Protein AF-W9R3Z6-F1 (afdb_monomer_lite)

Structure (mmCIF, N/CA/C/O backbone):
data_AF-W9R3Z6-F1
#
_entry.id   AF-W9R3Z6-F1
#
loop_
_atom_site.group_PDB
_atom_site.id
_atom_site.type_symbol
_atom_site.label_atom_id
_atom_site.label_alt_id
_atom_site.label_comp_id
_atom_site.label_asym_id
_atom_site.label_entity_id
_atom_site.label_seq_id
_atom_site.pdbx_PDB_ins_code
_atom_site.Cartn_x
_atom_site.Cartn_y
_atom_site.Cartn_z
_atom_site.occupancy
_atom_site.B_iso_or_equiv
_atom_site.auth_seq_id
_atom_site.auth_comp_id
_atom_site.auth_asym_id
_atom_site.auth_atom_id
_atom_site.pdbx_PDB_model_num
ATOM 1 N N . MET A 1 1 ? -1.682 29.185 21.928 1.00 27.55 1 MET A N 1
ATOM 2 C CA . MET A 1 1 ? -0.321 29.245 21.350 1.00 27.55 1 MET A CA 1
ATOM 3 C C . MET A 1 1 ? -0.076 27.963 20.566 1.00 27.55 1 MET A C 1
ATOM 5 O O . MET A 1 1 ? -0.094 26.910 21.192 1.00 27.55 1 MET A O 1
ATOM 9 N N . PRO A 1 2 ? 0.067 27.995 19.232 1.00 28.89 2 PRO A N 1
ATOM 10 C CA . PRO A 1 2 ? 0.281 26.777 18.461 1.00 28.89 2 PRO A CA 1
ATOM 11 C C . PRO A 1 2 ? 1.769 26.405 18.481 1.00 28.89 2 PRO A C 1
ATOM 13 O O . PRO A 1 2 ? 2.624 27.197 18.081 1.00 28.89 2 PRO A O 1
ATOM 16 N N . GLN A 1 3 ? 2.084 25.208 18.976 1.00 27.23 3 GLN A N 1
ATOM 17 C CA . GLN A 1 3 ? 3.434 24.656 18.909 1.00 27.23 3 GLN A CA 1
ATOM 18 C C . GLN A 1 3 ? 3.723 24.199 17.474 1.00 27.23 3 GLN A C 1
ATOM 20 O O . GLN A 1 3 ? 2.975 23.421 16.884 1.00 27.23 3 GLN A O 1
ATOM 25 N N . LYS A 1 4 ? 4.805 24.737 16.904 1.00 23.72 4 LYS A N 1
ATOM 26 C CA . LYS A 1 4 ? 5.323 24.396 15.576 1.00 23.72 4 LYS A CA 1
ATOM 27 C C . LYS A 1 4 ? 5.713 22.915 15.539 1.00 23.72 4 LYS A C 1
ATOM 29 O O . LYS A 1 4 ? 6.578 22.488 16.296 1.00 23.72 4 LYS A O 1
ATOM 34 N N . ILE A 1 5 ? 5.112 22.158 14.625 1.00 26.72 5 ILE A N 1
ATOM 35 C CA . ILE A 1 5 ? 5.566 20.815 14.257 1.00 26.72 5 ILE A CA 1
ATOM 36 C C . ILE A 1 5 ? 6.719 20.984 13.263 1.00 26.72 5 ILE A C 1
ATOM 38 O O . ILE A 1 5 ? 6.523 21.435 12.134 1.00 26.72 5 ILE A O 1
ATOM 42 N N . SER A 1 6 ? 7.933 20.658 13.697 1.00 23.91 6 SER A N 1
ATOM 43 C CA . SER A 1 6 ? 9.129 20.654 12.854 1.00 23.91 6 SER A CA 1
ATOM 44 C C . SER A 1 6 ? 9.165 19.367 12.027 1.00 23.91 6 SER A C 1
ATOM 46 O O . SER A 1 6 ? 9.404 18.289 12.565 1.00 23.91 6 SER A O 1
ATOM 48 N N . TYR A 1 7 ? 8.941 19.463 10.717 1.00 27.05 7 TYR A N 1
ATOM 49 C CA . TYR A 1 7 ? 9.200 18.362 9.787 1.00 27.05 7 TYR A CA 1
ATOM 50 C C . TYR A 1 7 ? 10.709 18.246 9.543 1.00 27.05 7 TYR A C 1
ATOM 52 O O . TYR A 1 7 ? 11.331 19.176 9.028 1.00 27.05 7 TYR A O 1
ATOM 60 N N . LEU A 1 8 ? 11.306 17.101 9.882 1.00 24.66 8 LEU A N 1
ATOM 61 C CA . LEU A 1 8 ? 12.688 16.791 9.517 1.00 24.66 8 LEU A CA 1
ATOM 62 C C . LEU A 1 8 ? 12.704 16.198 8.099 1.00 24.66 8 LEU A C 1
ATOM 64 O O . LEU A 1 8 ? 12.568 14.992 7.907 1.00 24.66 8 LEU A O 1
ATOM 68 N N . GLY A 1 9 ? 12.814 17.067 7.094 1.00 23.20 9 GLY A N 1
ATOM 69 C CA . GLY A 1 9 ? 13.076 16.661 5.716 1.00 23.20 9 GLY A CA 1
ATOM 70 C C . GLY A 1 9 ? 14.545 16.276 5.546 1.00 23.20 9 GLY A C 1
ATOM 71 O O . GLY A 1 9 ? 15.430 17.095 5.786 1.00 23.20 9 GLY A O 1
ATOM 72 N N . PHE A 1 10 ? 14.824 15.045 5.118 1.00 24.56 10 PHE A N 1
ATOM 73 C CA . PHE A 1 10 ? 16.174 14.650 4.721 1.00 24.56 10 PHE A CA 1
ATOM 74 C C . PHE A 1 10 ? 16.481 15.215 3.328 1.00 24.56 10 PHE A C 1
ATOM 76 O O . PHE A 1 10 ? 15.904 14.786 2.330 1.00 24.56 10 PHE A O 1
ATOM 83 N N . ARG A 1 11 ? 17.394 16.194 3.262 1.00 24.41 11 ARG A N 1
ATOM 84 C CA . ARG A 1 11 ? 18.080 16.577 2.021 1.00 24.41 11 ARG A CA 1
ATOM 85 C C . ARG A 1 11 ? 19.212 15.592 1.752 1.00 24.41 11 ARG A C 1
ATOM 87 O O . ARG A 1 11 ? 19.982 15.263 2.650 1.00 24.41 11 ARG A O 1
ATOM 94 N N . HIS A 1 12 ? 19.329 15.176 0.496 1.00 24.11 12 HIS A N 1
ATOM 95 C CA . HIS A 1 12 ? 20.501 14.485 -0.024 1.00 24.11 12 HIS A CA 1
ATOM 96 C C . HIS A 1 12 ? 21.700 15.444 0.019 1.00 24.11 12 HIS A C 1
ATOM 98 O O . HIS A 1 12 ? 21.669 16.495 -0.620 1.00 24.11 12 HIS A O 1
ATOM 104 N N . THR A 1 13 ? 22.754 15.086 0.748 1.00 28.47 13 THR A N 1
ATOM 105 C CA . THR A 1 13 ? 24.079 15.696 0.591 1.00 28.47 13 THR A CA 1
ATOM 106 C C . THR A 1 13 ? 25.056 14.623 0.147 1.00 28.47 13 THR A C 1
ATOM 108 O O . THR A 1 13 ? 25.258 13.616 0.823 1.00 28.47 13 THR A O 1
ATOM 111 N N . SER A 1 14 ? 25.620 14.840 -1.033 1.00 33.66 14 SER A N 1
ATOM 112 C CA . SER A 1 14 ? 26.725 14.102 -1.622 1.00 33.66 14 SER A CA 1
ATOM 113 C C . SER A 1 14 ? 28.030 14.417 -0.888 1.00 33.66 14 SER A C 1
ATOM 115 O O . SER A 1 14 ? 28.561 15.513 -1.046 1.00 33.66 14 SER A O 1
ATOM 117 N N . SER A 1 15 ? 28.566 13.466 -0.127 1.00 30.52 15 SER A N 1
ATOM 118 C CA . SER A 1 15 ? 30.011 13.317 0.099 1.00 30.52 15 SER A CA 1
ATOM 119 C C . SER A 1 15 ? 30.290 12.029 0.877 1.00 30.52 15 SER A C 1
ATOM 121 O O . SER A 1 15 ? 29.529 11.627 1.755 1.00 30.52 15 SER A O 1
ATOM 123 N N . GLY A 1 16 ? 31.343 11.328 0.459 1.00 30.17 16 GLY A N 1
ATOM 124 C CA . GLY A 1 16 ? 31.664 9.964 0.866 1.00 30.17 16 GLY A CA 1
ATOM 125 C C . GLY A 1 16 ? 32.075 9.791 2.329 1.00 30.17 16 GLY A C 1
ATOM 126 O O . GLY A 1 16 ? 32.495 10.725 3.005 1.00 30.17 16 GLY A O 1
ATOM 127 N N . GLY A 1 17 ? 31.992 8.542 2.794 1.00 28.92 17 GLY A N 1
ATOM 128 C CA . GLY A 1 17 ? 32.501 8.150 4.106 1.00 28.92 17 GLY A CA 1
ATOM 129 C C . GLY A 1 17 ? 31.978 6.801 4.594 1.00 28.92 17 GLY A C 1
ATOM 130 O O . GLY A 1 17 ? 31.036 6.748 5.369 1.00 28.92 17 GLY A O 1
ATOM 131 N N . GLN A 1 18 ? 32.618 5.725 4.127 1.00 28.77 18 GLN A N 1
ATOM 132 C CA . GLN A 1 18 ? 32.684 4.375 4.712 1.00 28.77 18 GLN A CA 1
ATOM 133 C C . GLN A 1 18 ? 31.371 3.671 5.125 1.00 28.77 18 GLN A C 1
ATOM 135 O O . GLN A 1 18 ? 30.934 3.721 6.273 1.00 28.77 18 GLN A O 1
ATOM 140 N N . ARG A 1 19 ? 30.829 2.836 4.225 1.00 33.22 19 ARG A N 1
ATOM 141 C CA . ARG A 1 19 ? 30.000 1.686 4.627 1.00 33.22 19 ARG A CA 1
ATOM 142 C C . ARG A 1 19 ? 30.909 0.494 4.919 1.00 33.22 19 ARG A C 1
ATOM 144 O O . ARG A 1 19 ? 31.569 -0.018 4.020 1.00 33.22 19 ARG A O 1
ATOM 151 N N . LYS A 1 20 ? 30.918 0.036 6.174 1.00 30.00 20 LYS A N 1
ATOM 152 C CA . LYS A 1 20 ? 31.489 -1.265 6.547 1.00 30.00 20 LYS A CA 1
ATOM 153 C C . LYS A 1 20 ? 30.711 -2.370 5.826 1.00 30.00 20 LYS A C 1
ATOM 155 O O . LYS A 1 20 ? 29.506 -2.512 6.028 1.00 30.00 20 LYS A O 1
ATOM 160 N N . GLN A 1 21 ? 31.408 -3.127 4.983 1.00 30.20 21 GLN A N 1
ATOM 161 C CA . GLN A 1 21 ? 30.931 -4.386 4.419 1.00 30.20 21 GLN A CA 1
ATOM 162 C C . GLN A 1 21 ? 30.710 -5.409 5.538 1.00 30.20 21 GLN A C 1
ATOM 164 O O . GLN A 1 21 ? 31.563 -5.595 6.402 1.00 30.20 21 GLN A O 1
ATOM 169 N N . LEU A 1 22 ? 29.587 -6.118 5.467 1.00 24.84 22 LEU A N 1
ATOM 170 C CA . LEU A 1 22 ? 29.394 -7.411 6.113 1.00 24.84 22 LEU A CA 1
ATOM 171 C C . LEU A 1 22 ? 29.173 -8.424 4.990 1.00 24.84 22 LEU A C 1
ATOM 173 O O . LEU A 1 22 ? 28.056 -8.637 4.532 1.00 24.84 22 LEU A O 1
ATOM 177 N N . VAL A 1 23 ? 30.273 -9.002 4.509 1.00 30.25 23 VAL A N 1
ATOM 178 C CA . VAL A 1 23 ? 30.252 -10.263 3.764 1.00 30.25 23 VAL A CA 1
ATOM 179 C C . VAL A 1 23 ? 30.334 -11.358 4.817 1.00 30.25 23 VAL A C 1
ATOM 181 O O . VAL A 1 23 ? 31.351 -11.454 5.499 1.00 30.25 23 VAL A O 1
ATOM 184 N N . HIS A 1 24 ? 29.286 -12.161 4.986 1.00 28.84 24 HIS A N 1
ATOM 185 C CA . HIS A 1 24 ? 29.375 -13.417 5.732 1.00 28.84 24 HIS A CA 1
ATOM 186 C C . HIS A 1 24 ? 28.660 -14.519 4.958 1.00 28.84 24 HIS A C 1
ATOM 188 O O . HIS A 1 24 ? 27.465 -14.438 4.677 1.00 28.84 24 HIS A O 1
ATOM 194 N N . GLY A 1 25 ? 29.448 -15.528 4.584 1.00 25.16 25 GLY A N 1
ATOM 195 C CA . GLY A 1 25 ? 28.989 -16.752 3.954 1.00 25.16 25 GLY A CA 1
ATOM 196 C C . GLY A 1 25 ? 28.105 -17.575 4.886 1.00 25.16 25 GLY A C 1
ATOM 197 O O . GLY A 1 25 ? 28.244 -17.547 6.109 1.00 25.16 25 GLY A O 1
ATOM 198 N N . CYS A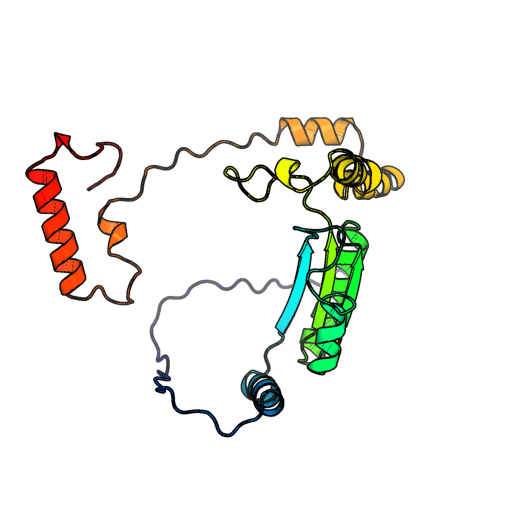 1 26 ? 27.195 -18.324 4.272 1.00 31.22 26 CYS A N 1
ATOM 199 C CA . CYS A 1 26 ? 26.319 -19.272 4.938 1.00 31.22 26 CYS A CA 1
ATOM 200 C C . CYS A 1 26 ? 27.126 -20.375 5.639 1.00 31.22 26 CYS A C 1
ATOM 202 O O . CYS A 1 26 ? 27.706 -21.240 4.985 1.00 31.22 26 CYS A O 1
ATOM 204 N N . ARG A 1 27 ? 27.087 -20.385 6.972 1.00 32.97 27 ARG A N 1
ATOM 205 C CA . ARG A 1 27 ? 27.075 -21.599 7.799 1.00 32.97 27 ARG A CA 1
ATOM 206 C C . ARG A 1 27 ? 26.059 -21.368 8.915 1.00 32.97 27 ARG A C 1
ATOM 208 O O . ARG A 1 27 ? 25.999 -20.264 9.449 1.00 32.97 27 ARG A O 1
ATOM 215 N N . ASN A 1 28 ? 25.234 -22.381 9.185 1.00 37.59 28 ASN A N 1
ATOM 216 C CA . ASN A 1 28 ? 24.128 -22.356 10.149 1.00 37.59 28 ASN A CA 1
ATOM 217 C C . ASN A 1 28 ? 24.479 -21.554 11.417 1.00 37.59 28 ASN A C 1
ATOM 219 O O . ASN A 1 28 ? 25.444 -21.920 12.094 1.00 37.59 28 ASN A O 1
ATOM 223 N N . PRO A 1 29 ? 23.734 -20.487 11.760 1.00 44.88 29 PRO A N 1
ATOM 224 C CA . PRO A 1 29 ? 23.967 -19.790 13.012 1.00 44.88 29 PRO A CA 1
ATOM 225 C C . PRO A 1 29 ? 23.531 -20.693 14.183 1.00 44.88 29 PRO A C 1
ATOM 227 O O . PRO A 1 29 ? 22.511 -21.374 14.072 1.00 44.88 29 PRO A O 1
ATOM 230 N N . PRO A 1 30 ? 24.258 -20.697 15.315 1.00 48.72 30 PRO A N 1
ATOM 231 C CA . PRO A 1 30 ? 23.965 -21.541 16.481 1.00 48.72 30 PRO A CA 1
ATOM 232 C C . PRO A 1 30 ? 22.770 -21.032 17.308 1.00 48.72 30 PRO A C 1
ATOM 234 O O . PRO A 1 30 ? 22.619 -21.386 18.469 1.00 48.72 30 PRO A O 1
ATOM 237 N N . MET A 1 31 ? 21.959 -20.149 16.733 1.00 48.16 31 MET A N 1
ATOM 238 C CA . MET A 1 31 ? 21.044 -19.275 17.447 1.00 48.16 31 MET A CA 1
ATOM 239 C C . MET A 1 31 ? 19.604 -19.677 17.135 1.00 48.16 31 MET A C 1
ATOM 241 O O . MET A 1 31 ? 19.245 -19.848 15.966 1.00 48.16 31 MET A O 1
ATOM 245 N N . SER A 1 32 ? 18.774 -19.832 18.163 1.00 61.75 32 SER A N 1
ATOM 246 C CA . SER A 1 32 ? 17.344 -20.084 17.986 1.00 61.75 32 SER A CA 1
ATOM 247 C C . SER A 1 32 ? 16.658 -18.888 17.309 1.00 61.75 32 SER A C 1
ATOM 249 O O . SER A 1 32 ? 17.131 -17.752 17.367 1.00 61.75 32 SER A O 1
ATOM 251 N N . GLN A 1 33 ? 15.512 -19.114 16.658 1.00 47.34 33 GLN A N 1
ATOM 252 C CA . GLN A 1 33 ? 14.770 -18.031 15.993 1.00 47.34 33 GLN A CA 1
ATOM 253 C C . GLN A 1 33 ? 14.387 -16.892 16.954 1.00 47.34 33 GLN A C 1
ATOM 255 O O . GLN A 1 33 ? 14.331 -15.740 16.533 1.00 47.34 33 GLN A O 1
ATOM 260 N N . LEU A 1 34 ? 14.149 -17.202 18.233 1.00 50.38 34 LEU A N 1
ATOM 261 C CA . LEU A 1 34 ? 13.828 -16.218 19.269 1.00 50.38 34 LEU A CA 1
ATOM 262 C C . LEU A 1 34 ? 15.044 -15.365 19.629 1.00 50.38 34 LEU A C 1
ATOM 264 O O . LEU A 1 34 ? 14.953 -14.144 19.594 1.00 50.38 34 LEU A O 1
ATOM 268 N N . GLU A 1 35 ? 16.197 -15.990 19.857 1.00 58.16 35 GLU A N 1
ATOM 269 C CA . GLU A 1 35 ? 17.456 -15.281 20.108 1.00 58.16 35 GLU A CA 1
ATOM 270 C C . GLU A 1 35 ? 17.868 -14.413 18.908 1.00 58.16 35 GLU A C 1
ATOM 272 O O . GLU A 1 35 ? 18.411 -13.326 19.088 1.00 58.16 35 GLU A O 1
ATOM 277 N N . TRP A 1 36 ? 17.551 -14.830 17.675 1.00 57.62 36 TRP A N 1
ATOM 278 C CA . TRP A 1 36 ? 17.797 -14.021 16.476 1.00 57.62 36 TRP A CA 1
ATOM 279 C C . TRP A 1 36 ? 16.890 -12.792 16.401 1.00 57.62 36 TRP A C 1
ATOM 281 O O . TRP A 1 36 ? 17.342 -11.708 16.027 1.00 57.62 36 TRP A O 1
ATOM 291 N N . VAL A 1 37 ? 15.622 -12.928 16.796 1.00 55.22 37 VAL A N 1
ATOM 292 C CA . VAL A 1 37 ? 14.685 -11.801 16.910 1.00 55.22 37 VAL A CA 1
ATOM 293 C C . VAL A 1 37 ? 15.117 -10.855 18.031 1.00 55.22 37 VAL A C 1
ATOM 295 O O . VAL A 1 37 ? 15.150 -9.643 17.816 1.00 55.22 37 VAL A O 1
ATOM 298 N N . GLU A 1 38 ? 15.515 -11.381 19.187 1.00 61.91 38 GLU A N 1
ATOM 299 C CA . GLU A 1 38 ? 16.029 -10.594 20.312 1.00 61.91 38 GLU A CA 1
ATOM 300 C C . GLU A 1 38 ? 17.342 -9.891 19.956 1.00 61.91 38 GLU A C 1
ATOM 302 O O . GLU A 1 38 ? 17.517 -8.712 20.258 1.00 61.91 38 GLU A O 1
ATOM 307 N N . GLU A 1 39 ? 18.253 -10.553 19.243 1.00 61.12 39 GLU A N 1
ATOM 308 C CA . GLU A 1 39 ? 19.503 -9.949 18.797 1.00 61.12 39 GLU A CA 1
ATOM 309 C C . GLU A 1 39 ? 19.280 -8.912 17.685 1.00 61.12 39 GLU A C 1
ATOM 311 O O . GLU A 1 39 ? 19.947 -7.874 17.681 1.00 61.12 39 GLU A O 1
ATOM 316 N N . LEU A 1 40 ? 18.303 -9.108 16.794 1.00 56.03 40 LEU A N 1
ATOM 317 C CA . LEU A 1 40 ? 17.861 -8.071 15.860 1.00 56.03 40 LEU A CA 1
ATOM 318 C C . LEU A 1 40 ? 17.260 -6.866 16.582 1.00 56.03 40 LEU A C 1
ATOM 320 O O . LEU A 1 40 ? 17.552 -5.737 16.186 1.00 56.03 40 LEU A O 1
ATOM 324 N N . GLN A 1 41 ? 16.451 -7.081 17.620 1.00 58.31 41 GLN A N 1
ATOM 325 C CA . GLN A 1 41 ? 15.873 -6.014 18.442 1.00 58.31 41 GLN A CA 1
ATOM 326 C C . GLN A 1 41 ? 16.970 -5.261 19.215 1.00 58.31 41 GLN A C 1
ATOM 328 O O . GLN A 1 41 ? 17.012 -4.028 19.188 1.00 58.31 41 GLN A O 1
ATOM 333 N N . ARG A 1 42 ? 17.921 -5.994 19.807 1.00 60.75 42 ARG A N 1
ATOM 334 C CA . ARG A 1 42 ? 19.053 -5.475 20.591 1.00 60.75 42 ARG A CA 1
ATOM 335 C C . ARG A 1 42 ? 20.078 -4.720 19.744 1.00 60.75 42 ARG A C 1
ATOM 337 O O . ARG A 1 42 ? 20.538 -3.660 20.156 1.00 60.75 42 ARG A O 1
ATOM 344 N N . LYS A 1 43 ? 20.455 -5.242 18.570 1.00 57.28 43 LYS A N 1
ATOM 345 C CA . LYS A 1 43 ? 21.467 -4.620 17.692 1.00 57.28 43 LYS A CA 1
ATOM 346 C C . LYS A 1 43 ? 20.931 -3.436 16.902 1.00 57.28 43 LYS A C 1
ATOM 348 O O . LYS A 1 43 ? 21.727 -2.605 16.474 1.00 57.28 43 LYS A O 1
ATOM 353 N N . ASN A 1 44 ? 19.619 -3.358 16.674 1.00 50.84 44 ASN A N 1
ATOM 354 C CA . ASN A 1 44 ? 19.075 -2.313 15.820 1.00 50.84 44 ASN A CA 1
ATOM 355 C C . ASN A 1 44 ? 18.483 -1.114 16.556 1.00 50.84 44 ASN A C 1
ATOM 357 O O . ASN A 1 44 ? 18.472 -0.060 15.934 1.00 50.84 44 ASN A O 1
ATOM 361 N N . GLY A 1 45 ? 17.964 -1.211 17.789 1.00 47.06 45 GLY A N 1
ATOM 362 C CA . GLY A 1 45 ? 17.261 -0.065 18.404 1.00 47.06 45 GLY A CA 1
ATOM 363 C C . GLY A 1 45 ? 16.251 0.588 17.439 1.00 47.06 45 GLY A C 1
ATOM 364 O O . GLY A 1 45 ? 16.129 1.810 17.360 1.00 47.06 45 GLY A O 1
ATOM 365 N N . LYS A 1 46 ? 15.638 -0.218 16.558 1.00 53.34 46 LYS A N 1
ATOM 366 C CA . LYS A 1 46 ? 14.869 0.288 15.420 1.00 53.34 46 LYS A CA 1
ATOM 367 C C . LYS A 1 46 ? 13.408 0.321 15.816 1.00 53.34 46 LYS A C 1
ATOM 369 O O . LYS A 1 46 ? 12.757 -0.719 15.881 1.00 53.34 46 LYS A O 1
ATOM 374 N N . ARG A 1 47 ? 12.929 1.551 16.001 1.00 58.16 47 ARG A N 1
ATOM 375 C CA . ARG A 1 47 ? 11.542 2.044 15.937 1.00 58.16 47 ARG A CA 1
ATOM 376 C C . ARG A 1 47 ? 10.800 1.473 14.718 1.00 58.16 47 ARG A C 1
ATOM 378 O O . ARG A 1 47 ? 10.605 2.165 13.724 1.00 58.16 47 ARG A O 1
ATOM 385 N N . THR A 1 48 ? 10.479 0.186 14.744 1.00 62.94 48 THR A N 1
ATOM 386 C CA . THR A 1 48 ? 9.954 -0.540 13.583 1.00 62.94 48 THR A CA 1
ATOM 387 C C . THR A 1 48 ? 8.478 -0.785 13.798 1.00 62.94 48 THR A C 1
ATOM 389 O O . THR A 1 48 ? 8.097 -1.519 14.702 1.00 62.94 48 THR A O 1
ATOM 392 N N . LEU A 1 49 ? 7.644 -0.178 12.965 1.00 57.75 49 LEU A N 1
ATOM 393 C CA . LEU A 1 49 ? 6.218 -0.462 12.931 1.00 57.75 49 LEU A CA 1
ATOM 394 C C . LEU A 1 49 ? 5.958 -1.500 11.835 1.00 57.75 49 LEU A C 1
ATOM 396 O O . LEU A 1 49 ? 6.295 -1.259 10.676 1.00 57.75 49 LEU A O 1
ATOM 400 N N . PHE A 1 50 ? 5.366 -2.640 12.192 1.00 63.75 50 PHE A N 1
ATOM 401 C CA . PHE A 1 50 ? 4.910 -3.634 11.225 1.00 63.75 50 PHE A CA 1
ATOM 402 C C . PHE A 1 50 ? 3.419 -3.420 10.974 1.00 63.75 50 PHE A C 1
ATOM 404 O O . PHE A 1 50 ? 2.580 -3.662 11.842 1.00 63.75 50 PHE A O 1
ATOM 411 N N . ILE A 1 51 ? 3.089 -2.946 9.776 1.00 62.00 51 ILE A N 1
ATOM 412 C CA . ILE A 1 51 ? 1.703 -2.786 9.341 1.00 62.00 51 ILE A CA 1
ATOM 413 C C . ILE A 1 51 ? 1.409 -3.906 8.354 1.00 62.00 51 ILE A C 1
ATOM 415 O O . ILE A 1 51 ? 1.999 -3.937 7.275 1.00 62.00 51 ILE A O 1
ATOM 419 N N . ASP A 1 52 ? 0.503 -4.808 8.723 1.00 63.78 52 ASP A N 1
ATOM 420 C CA . ASP A 1 52 ? -0.030 -5.810 7.811 1.00 63.78 52 ASP A CA 1
ATOM 421 C C . ASP A 1 52 ? -1.433 -5.385 7.377 1.00 63.78 52 ASP A C 1
ATOM 423 O O . ASP A 1 52 ? -2.408 -5.429 8.137 1.00 63.78 52 ASP A O 1
ATOM 427 N N . PHE A 1 53 ? -1.542 -4.951 6.125 1.00 56.72 53 PHE A N 1
ATOM 428 C CA . PHE A 1 53 ? -2.842 -4.845 5.483 1.00 56.72 53 PHE A CA 1
ATOM 429 C C . PHE A 1 53 ? -3.245 -6.244 5.060 1.00 56.72 53 PHE A C 1
ATOM 431 O O . PHE A 1 53 ? -2.893 -6.704 3.970 1.00 56.72 53 PHE A O 1
ATOM 438 N N . LYS A 1 54 ? -4.012 -6.914 5.921 1.00 60.50 54 LYS A N 1
ATOM 439 C CA . LYS A 1 54 ? -4.634 -8.171 5.548 1.00 60.50 54 LYS A CA 1
ATOM 440 C C . LYS A 1 54 ? -5.772 -7.879 4.586 1.00 60.50 54 LYS A C 1
ATOM 442 O O . LYS A 1 54 ? -6.942 -7.731 4.940 1.00 60.50 54 LYS A O 1
ATOM 447 N N . LEU A 1 55 ? -5.381 -7.819 3.327 1.00 56.03 55 LEU A N 1
ATOM 448 C CA . LEU A 1 55 ? -6.283 -7.899 2.210 1.00 56.03 55 LEU A CA 1
ATOM 449 C C . LEU A 1 55 ? -6.780 -9.350 2.177 1.00 56.03 55 LEU A C 1
ATOM 451 O O . LEU A 1 55 ? -6.000 -10.291 2.019 1.00 56.03 55 LEU A O 1
ATOM 455 N N . VAL A 1 56 ? -8.077 -9.555 2.388 1.00 54.50 56 VAL A N 1
ATOM 456 C CA . VAL A 1 56 ? -8.718 -10.849 2.144 1.00 54.50 56 VAL A CA 1
ATOM 457 C C . VAL A 1 56 ? -8.677 -11.057 0.629 1.00 54.50 56 VAL A C 1
ATOM 459 O O . VAL A 1 56 ? -9.528 -10.555 -0.101 1.00 54.50 56 VAL A O 1
ATOM 462 N N . ILE A 1 57 ? -7.590 -11.659 0.130 1.00 50.50 57 ILE A N 1
ATOM 463 C CA . ILE A 1 57 ? -7.333 -11.752 -1.314 1.00 50.50 57 ILE A CA 1
ATOM 464 C C . ILE A 1 57 ? -7.916 -13.025 -1.929 1.00 50.50 57 ILE A C 1
ATOM 466 O O . ILE A 1 57 ? -8.256 -12.988 -3.110 1.00 50.50 57 ILE A O 1
ATOM 470 N N . LEU A 1 58 ? -8.033 -14.141 -1.200 1.00 43.66 58 LEU A N 1
ATOM 471 C CA . LEU A 1 58 ? -8.177 -15.432 -1.893 1.00 43.66 58 LEU A CA 1
ATOM 472 C C . LEU A 1 58 ? -9.316 -16.339 -1.471 1.00 43.66 58 LEU A C 1
ATOM 474 O O . LEU A 1 58 ? -9.757 -17.107 -2.313 1.00 43.66 58 LEU A O 1
ATOM 478 N N . THR A 1 59 ? -9.836 -16.264 -0.258 1.00 46.62 59 THR A N 1
ATOM 479 C CA . THR A 1 59 ? -10.843 -17.232 0.177 1.00 46.62 59 THR A CA 1
ATOM 480 C C . THR A 1 59 ? -11.628 -16.653 1.341 1.00 46.62 59 THR A C 1
ATOM 482 O O . THR A 1 59 ? -11.075 -15.930 2.169 1.00 46.62 59 THR A O 1
ATOM 485 N N . SER A 1 60 ? -12.901 -17.025 1.446 1.00 51.81 60 SER A N 1
ATOM 486 C CA . SER A 1 60 ? -13.738 -16.823 2.635 1.00 51.81 60 SER A CA 1
ATOM 487 C C . SER A 1 60 ? -13.099 -17.370 3.929 1.00 51.81 60 SER A C 1
ATOM 489 O O . SER A 1 60 ? -13.493 -16.977 5.024 1.00 51.81 60 SER A O 1
ATOM 491 N N . ALA A 1 61 ? -12.071 -18.222 3.813 1.00 53.41 61 ALA A N 1
ATOM 492 C CA . ALA A 1 61 ? -11.202 -18.669 4.896 1.00 53.41 61 ALA A CA 1
ATOM 493 C C . ALA A 1 61 ? -9.827 -17.976 4.862 1.00 53.41 61 ALA A C 1
ATOM 495 O O . ALA A 1 61 ? -9.223 -17.787 3.809 1.00 53.41 61 ALA A O 1
ATOM 496 N N . SER A 1 62 ? -9.286 -17.636 6.032 1.00 57.09 62 SER A N 1
ATOM 497 C CA . SER A 1 62 ? -7.880 -17.242 6.177 1.00 57.09 62 SER A CA 1
ATOM 498 C C . SER A 1 62 ? -6.974 -18.374 5.650 1.00 57.09 62 SER A C 1
ATOM 500 O O . SER A 1 62 ? -7.195 -19.519 6.033 1.00 57.09 62 SER A O 1
ATOM 502 N N . PRO A 1 63 ? -5.918 -18.104 4.852 1.00 62.81 63 PRO A N 1
ATOM 503 C CA . PRO A 1 63 ? -4.957 -19.142 4.437 1.00 62.81 63 PRO A CA 1
ATOM 504 C C . PRO A 1 63 ? -4.138 -19.695 5.619 1.00 62.81 63 PRO A C 1
ATOM 506 O O . PRO A 1 63 ? -3.343 -20.617 5.471 1.00 62.81 63 PRO A O 1
ATOM 509 N N . LEU A 1 64 ? -4.305 -19.099 6.800 1.00 68.06 64 LEU A N 1
ATOM 510 C CA . LEU A 1 64 ? -3.726 -19.538 8.056 1.00 68.06 64 LEU A CA 1
ATOM 511 C C . LEU A 1 64 ? -4.786 -20.296 8.852 1.00 68.06 64 LEU A C 1
ATOM 513 O O . LEU A 1 64 ? -5.880 -19.774 9.048 1.00 68.06 64 LEU A O 1
ATOM 517 N N . ALA A 1 65 ? -4.409 -21.454 9.396 1.00 77.56 65 ALA A N 1
ATOM 518 C CA . ALA A 1 65 ? -5.239 -22.244 10.309 1.00 77.56 65 ALA A CA 1
ATOM 519 C C . ALA A 1 65 ? -5.502 -21.559 11.670 1.00 77.56 65 ALA A C 1
ATOM 521 O O . ALA A 1 65 ? -6.302 -22.045 12.461 1.00 77.56 65 ALA A O 1
ATOM 522 N N . GLY A 1 66 ? -4.815 -20.448 11.960 1.00 78.44 66 GLY A N 1
ATOM 523 C CA . GLY A 1 66 ? -5.012 -19.642 13.166 1.00 78.44 66 GLY A CA 1
ATOM 524 C C . GLY A 1 66 ? -5.882 -18.405 12.931 1.00 78.44 66 GLY A C 1
ATOM 525 O O . GLY A 1 66 ? -6.237 -18.075 11.797 1.00 78.44 66 GLY A O 1
ATOM 526 N N . ASP A 1 67 ? -6.165 -17.676 14.012 1.00 86.25 67 ASP A N 1
ATOM 527 C CA . ASP A 1 67 ? -6.936 -16.427 13.996 1.00 86.25 67 ASP A CA 1
ATOM 528 C C . ASP A 1 67 ? -6.135 -15.255 13.389 1.00 86.25 67 ASP A C 1
ATOM 530 O O . ASP A 1 67 ? -5.731 -14.304 14.055 1.00 86.25 67 ASP A O 1
ATOM 534 N N . GLY A 1 68 ? -5.880 -15.340 12.086 1.00 83.06 68 GLY A N 1
ATOM 535 C CA . GLY A 1 68 ? -5.225 -14.309 11.289 1.00 83.06 68 GLY A CA 1
ATOM 536 C C . GLY A 1 68 ? -3.754 -14.061 11.620 1.00 83.06 68 GLY A C 1
ATOM 537 O O . GLY A 1 68 ? -3.055 -14.942 12.119 1.00 83.06 68 GLY A O 1
ATOM 538 N N . ILE A 1 69 ? -3.250 -12.880 11.249 1.00 86.25 69 ILE A N 1
ATOM 539 C CA . ILE A 1 69 ? -1.846 -12.523 11.501 1.00 86.25 69 ILE A CA 1
ATOM 540 C C . ILE A 1 69 ? -1.646 -12.004 12.924 1.00 86.25 69 ILE A C 1
ATOM 542 O O . ILE A 1 69 ? -0.567 -12.186 13.481 1.00 86.25 69 ILE A O 1
ATOM 546 N N . VAL A 1 70 ? -2.675 -11.402 13.536 1.00 88.50 70 VAL A N 1
ATOM 547 C CA . VAL A 1 70 ? -2.571 -10.764 14.860 1.00 88.50 70 VAL A CA 1
ATOM 548 C C . VAL A 1 70 ? -2.044 -11.727 15.930 1.00 88.50 70 VAL A C 1
ATOM 550 O O . VAL A 1 70 ? -1.228 -11.338 16.763 1.00 88.50 70 VAL A O 1
ATOM 553 N N . VAL A 1 71 ? -2.417 -13.012 15.866 1.00 90.94 71 VAL A N 1
ATOM 554 C CA . VAL A 1 71 ? -1.928 -14.039 16.802 1.00 90.94 71 VAL A CA 1
ATOM 555 C C . VAL A 1 71 ? -0.438 -14.335 16.652 1.00 90.94 71 VAL A C 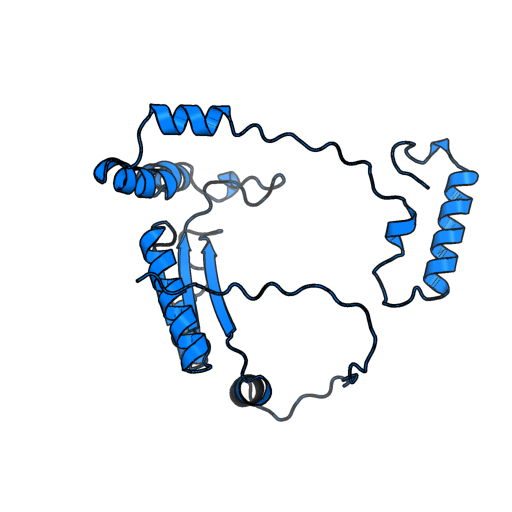1
ATOM 557 O O . VAL A 1 71 ? 0.201 -14.741 17.622 1.00 90.94 71 VAL A O 1
ATOM 560 N N . LYS A 1 72 ? 0.151 -14.099 15.472 1.00 88.06 72 LYS A N 1
ATOM 561 C CA . LYS A 1 72 ? 1.585 -14.324 15.258 1.00 88.06 72 LYS A CA 1
ATOM 562 C C . LYS A 1 72 ? 2.432 -13.348 16.052 1.00 88.06 72 LYS A C 1
ATOM 564 O O . LYS A 1 72 ? 3.498 -13.735 16.512 1.00 88.06 72 LYS A O 1
ATOM 569 N N . GLY A 1 73 ? 1.971 -12.118 16.272 1.00 87.75 73 GLY A N 1
ATOM 570 C CA . GLY A 1 73 ? 2.749 -11.186 17.078 1.00 87.75 73 GLY A CA 1
ATOM 571 C C . GLY A 1 73 ? 2.955 -11.696 18.504 1.00 87.75 73 GLY A C 1
ATOM 572 O O . GLY A 1 73 ? 4.070 -11.613 19.007 1.00 87.75 73 GLY A O 1
ATOM 573 N N . ARG A 1 74 ? 1.964 -12.379 19.102 1.0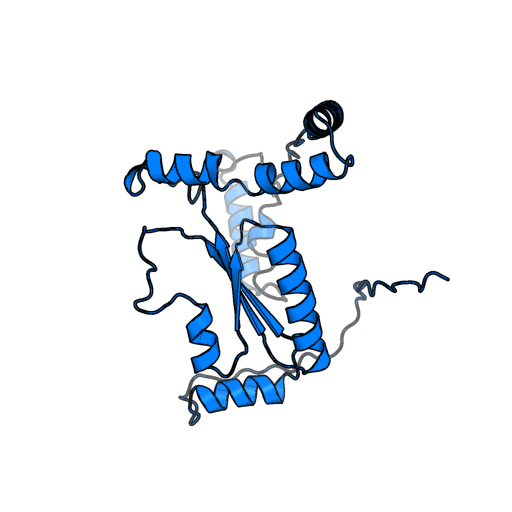0 87.25 74 ARG A N 1
ATOM 574 C CA . ARG A 1 74 ? 2.142 -13.053 20.402 1.00 87.25 74 ARG A CA 1
ATOM 575 C C . ARG A 1 74 ? 3.272 -14.086 20.374 1.00 87.25 74 ARG A C 1
ATOM 577 O O . ARG A 1 74 ? 4.051 -14.134 21.319 1.00 87.25 74 ARG A O 1
ATOM 584 N N . ALA A 1 75 ? 3.383 -14.871 19.301 1.00 88.88 75 ALA A N 1
ATOM 585 C CA . ALA A 1 75 ? 4.441 -15.873 19.147 1.00 88.88 75 ALA A CA 1
ATOM 586 C C . ALA A 1 75 ? 5.853 -15.257 19.082 1.00 88.88 75 ALA A C 1
ATOM 588 O O . ALA A 1 75 ? 6.819 -15.917 19.446 1.00 88.88 75 ALA A O 1
ATOM 589 N N . TYR A 1 76 ? 5.964 -13.991 18.670 1.00 85.88 76 TYR A N 1
ATOM 590 C CA . TYR A 1 76 ? 7.226 -13.247 18.596 1.00 85.88 76 TYR A CA 1
ATOM 591 C C . TYR A 1 76 ? 7.414 -12.228 19.736 1.00 85.88 76 TYR A C 1
ATOM 593 O O . TYR A 1 76 ? 8.326 -11.407 19.673 1.00 85.88 76 TYR A O 1
ATOM 601 N N . GLY A 1 77 ? 6.536 -12.207 20.747 1.00 88.06 77 GLY A N 1
ATOM 602 C CA . GLY A 1 77 ? 6.574 -11.190 21.810 1.00 88.06 77 GLY A CA 1
ATOM 603 C C . GLY A 1 77 ? 6.241 -9.762 21.338 1.00 88.06 77 GLY A C 1
ATOM 604 O O . GLY A 1 77 ? 6.560 -8.787 22.017 1.00 88.06 77 GLY A O 1
ATOM 605 N N . ILE A 1 78 ? 5.597 -9.622 20.178 1.00 90.31 78 ILE A N 1
ATOM 606 C CA . ILE A 1 78 ? 5.211 -8.357 19.545 1.00 90.31 78 ILE A CA 1
ATOM 607 C C . ILE A 1 78 ? 3.773 -8.007 19.942 1.00 90.31 78 ILE A C 1
ATOM 609 O O . ILE A 1 78 ? 2.834 -8.779 19.715 1.00 90.31 78 ILE A O 1
ATOM 613 N N . ARG A 1 79 ? 3.568 -6.807 20.501 1.00 90.75 79 ARG A N 1
ATOM 614 C CA . ARG A 1 79 ? 2.212 -6.317 20.792 1.00 90.75 79 ARG A CA 1
ATOM 615 C C . ARG A 1 79 ? 1.450 -6.143 19.484 1.00 90.75 79 ARG A C 1
ATOM 617 O O . ARG A 1 79 ? 1.986 -5.591 18.525 1.00 90.75 79 ARG A O 1
ATOM 624 N N . SER A 1 80 ? 0.210 -6.614 19.456 1.00 92.00 80 SER A N 1
ATOM 625 C CA . SER A 1 80 ? -0.566 -6.714 18.222 1.00 92.00 80 SER A CA 1
ATOM 626 C C . SER A 1 80 ? -1.981 -6.187 18.402 1.00 92.00 80 SER A C 1
ATOM 628 O O . SER A 1 80 ? -2.575 -6.381 19.461 1.00 92.00 80 SER A O 1
ATOM 630 N N . ILE A 1 81 ? -2.526 -5.551 17.369 1.00 92.88 81 ILE A N 1
ATOM 631 C CA . ILE A 1 81 ? -3.912 -5.075 17.327 1.00 92.88 81 ILE A CA 1
ATOM 632 C C . ILE A 1 81 ? -4.533 -5.397 15.968 1.00 92.88 81 ILE A C 1
ATOM 634 O O . ILE A 1 81 ? -3.873 -5.300 14.936 1.00 92.88 81 ILE A O 1
ATOM 638 N N . ARG A 1 82 ? -5.812 -5.776 15.971 1.00 93.50 82 ARG A N 1
ATOM 639 C CA . ARG A 1 82 ? -6.628 -5.945 14.766 1.00 93.50 82 ARG A CA 1
ATOM 640 C C . ARG A 1 82 ? -7.608 -4.784 14.650 1.00 93.50 82 ARG A C 1
ATOM 642 O O . ARG A 1 82 ? -8.242 -4.425 15.640 1.00 93.50 82 ARG A O 1
ATOM 649 N N . VAL A 1 83 ? -7.755 -4.234 13.450 1.00 93.75 83 VAL A N 1
ATOM 650 C CA . VAL A 1 83 ? -8.675 -3.130 13.147 1.00 93.75 83 VAL A CA 1
ATOM 651 C C . VAL A 1 83 ? -9.509 -3.415 11.902 1.00 93.75 83 VAL A C 1
ATOM 653 O O . VAL A 1 83 ? -9.108 -4.181 11.024 1.00 93.75 83 VAL A O 1
ATOM 656 N N . ASP A 1 84 ? -10.676 -2.776 11.819 1.00 93.50 84 ASP A N 1
ATOM 657 C CA . ASP A 1 84 ? -11.460 -2.717 10.585 1.00 93.50 84 ASP A CA 1
ATOM 658 C C . ASP A 1 84 ? -10.718 -1.833 9.574 1.00 93.50 84 ASP A C 1
ATOM 660 O O . ASP A 1 84 ? -10.663 -0.613 9.722 1.00 93.50 84 ASP A O 1
ATOM 664 N N . GLY A 1 85 ? -10.130 -2.450 8.550 1.00 92.31 85 GLY A N 1
ATOM 665 C CA . GLY A 1 85 ? -9.366 -1.760 7.514 1.00 92.31 85 GLY A CA 1
ATOM 666 C C . GLY A 1 85 ? -10.220 -0.882 6.599 1.00 92.31 85 GLY A C 1
ATOM 667 O O . GLY A 1 85 ? -9.669 -0.064 5.867 1.00 92.31 85 GLY A O 1
ATOM 668 N N . ASN A 1 86 ? -11.551 -1.013 6.651 1.00 94.19 86 ASN A N 1
ATOM 669 C CA . ASN A 1 86 ? -12.475 -0.156 5.910 1.00 94.19 86 ASN A CA 1
ATOM 670 C C . ASN A 1 86 ? -12.983 1.035 6.744 1.00 94.19 86 ASN A C 1
ATOM 672 O O . ASN A 1 86 ? -13.810 1.812 6.265 1.00 94.19 86 ASN A O 1
ATOM 676 N N . ASP A 1 87 ? -12.510 1.192 7.984 1.00 95.69 87 ASP A N 1
ATOM 677 C CA . ASP A 1 87 ? -12.727 2.376 8.812 1.00 95.69 87 ASP A CA 1
ATOM 678 C C . ASP A 1 87 ? -11.451 3.228 8.854 1.00 95.69 87 ASP A C 1
ATOM 680 O O . ASP A 1 87 ? -10.493 2.928 9.569 1.00 95.69 87 ASP A O 1
ATOM 684 N N . ALA A 1 88 ? -11.444 4.318 8.084 1.00 95.25 88 ALA A N 1
ATOM 685 C CA . ALA A 1 88 ? -10.288 5.205 7.979 1.00 95.25 88 ALA A CA 1
ATOM 686 C C . ALA A 1 88 ? -9.867 5.808 9.331 1.00 95.25 88 ALA A C 1
ATOM 688 O O . ALA A 1 88 ? -8.673 5.988 9.571 1.00 95.25 88 ALA A O 1
ATOM 689 N N . LEU A 1 89 ? -10.821 6.090 10.227 1.00 96.56 89 LEU A N 1
ATOM 690 C CA . LEU A 1 89 ? -10.529 6.663 11.541 1.00 96.56 89 LEU A CA 1
ATOM 691 C C . LEU A 1 89 ? -9.943 5.608 12.476 1.00 96.56 89 LEU A C 1
ATOM 693 O O . LEU A 1 89 ? -8.952 5.884 13.148 1.00 96.56 89 LEU A O 1
ATOM 697 N N . ALA A 1 90 ? -10.496 4.391 12.478 1.00 96.00 90 ALA A N 1
ATOM 698 C CA . ALA A 1 90 ? -9.958 3.295 13.283 1.00 96.00 90 ALA A CA 1
ATOM 699 C C . ALA A 1 90 ? -8.518 2.950 12.877 1.00 96.00 90 ALA A C 1
ATOM 701 O O . ALA A 1 90 ? -7.648 2.810 13.740 1.00 96.00 90 ALA A O 1
ATOM 702 N N . VAL A 1 91 ? -8.250 2.872 11.568 1.00 95.38 91 VAL A N 1
ATOM 703 C CA . VAL A 1 91 ? -6.895 2.655 11.041 1.00 95.38 91 VAL A CA 1
ATOM 704 C C . VAL A 1 91 ? -5.977 3.805 11.446 1.00 95.38 91 VAL A C 1
ATOM 706 O O . VAL A 1 91 ? -4.911 3.554 12.004 1.00 95.38 91 VAL A O 1
ATOM 709 N N . TYR A 1 92 ? -6.388 5.058 11.230 1.00 95.94 92 TYR A N 1
ATOM 710 C CA . TYR A 1 92 ? -5.582 6.226 11.589 1.00 95.94 92 TYR A CA 1
ATOM 711 C C . TYR A 1 92 ? -5.217 6.237 13.078 1.00 95.94 92 TYR A C 1
ATOM 713 O O . TYR A 1 92 ? -4.040 6.337 13.422 1.00 95.94 92 TYR A O 1
ATOM 721 N N . SER A 1 93 ? -6.198 6.073 13.968 1.00 97.12 93 SER A N 1
ATOM 722 C CA . SER A 1 93 ? -5.977 6.066 15.415 1.00 97.12 93 SER A CA 1
ATOM 723 C C . SER A 1 93 ? -5.078 4.913 15.863 1.00 97.12 93 SER A C 1
ATOM 725 O O . SER A 1 93 ? -4.185 5.120 16.687 1.00 97.12 93 SER A O 1
ATOM 727 N N . ALA A 1 94 ? -5.266 3.712 15.308 1.00 94.62 94 ALA A N 1
ATOM 728 C CA . ALA A 1 94 ? -4.433 2.562 15.642 1.00 94.62 94 ALA A CA 1
ATOM 729 C C . ALA A 1 94 ? -2.986 2.743 15.177 1.00 94.62 94 ALA A C 1
ATOM 731 O O . ALA A 1 94 ? -2.069 2.470 15.949 1.00 94.62 94 ALA A O 1
ATOM 732 N N . ILE A 1 95 ? -2.769 3.252 13.961 1.00 93.56 95 ILE A N 1
ATOM 733 C CA . ILE A 1 95 ? -1.427 3.543 13.446 1.00 93.56 95 ILE A CA 1
ATOM 734 C C . ILE A 1 95 ? -0.760 4.660 14.244 1.00 93.56 95 ILE A C 1
ATOM 736 O O . ILE A 1 95 ? 0.406 4.521 14.611 1.00 93.56 95 ILE A O 1
ATOM 740 N N . LEU A 1 96 ? -1.488 5.732 14.565 1.00 94.62 96 LEU A N 1
ATOM 741 C CA . LEU A 1 96 ? -0.970 6.838 15.367 1.00 94.62 96 LEU A CA 1
ATOM 742 C C . LEU A 1 96 ? -0.468 6.330 16.724 1.00 94.62 96 LEU A C 1
ATOM 744 O O . LEU A 1 96 ? 0.680 6.577 17.097 1.00 94.62 96 LEU A O 1
ATOM 748 N N . ARG A 1 97 ? -1.296 5.546 17.424 1.00 93.38 97 ARG A N 1
ATOM 749 C CA . ARG A 1 97 ? -0.934 4.987 18.728 1.00 93.38 97 ARG A CA 1
ATOM 750 C C . ARG A 1 97 ? 0.183 3.948 18.629 1.00 93.38 97 ARG A C 1
ATOM 752 O O . ARG A 1 97 ? 1.096 3.955 19.450 1.00 93.38 97 ARG A O 1
ATOM 759 N N . ALA A 1 98 ? 0.138 3.066 17.634 1.00 90.00 98 ALA A N 1
ATOM 760 C CA . ALA A 1 98 ? 1.173 2.060 17.417 1.00 90.00 98 ALA A CA 1
ATOM 761 C C . ALA A 1 98 ? 2.532 2.704 17.106 1.00 90.00 98 ALA A C 1
ATOM 763 O O . ALA A 1 98 ? 3.550 2.260 17.631 1.00 90.00 98 ALA A O 1
ATOM 764 N N . SER A 1 99 ? 2.547 3.777 16.310 1.00 88.06 99 SER A N 1
ATOM 765 C CA . SER A 1 99 ? 3.754 4.552 16.015 1.00 88.06 99 SER A CA 1
ATOM 766 C C . SER A 1 99 ? 4.309 5.224 17.268 1.00 88.06 99 SER A C 1
ATOM 768 O O . SER A 1 99 ? 5.513 5.173 17.504 1.00 88.06 99 SER A O 1
ATOM 770 N N . GLU A 1 100 ? 3.453 5.836 18.087 1.00 90.44 100 GLU A N 1
ATOM 771 C CA . GLU A 1 100 ? 3.864 6.447 19.352 1.00 90.44 100 GLU A CA 1
ATOM 772 C C . GLU A 1 100 ? 4.524 5.418 20.281 1.00 90.44 100 GLU A C 1
ATOM 774 O O . GLU A 1 100 ? 5.631 5.651 20.767 1.00 90.44 100 GLU A O 1
ATOM 779 N N . ILE A 1 101 ? 3.899 4.251 20.474 1.00 86.88 101 ILE A N 1
ATOM 780 C CA . ILE A 1 101 ? 4.453 3.156 21.286 1.00 86.88 101 ILE A CA 1
ATOM 781 C C . ILE A 1 101 ? 5.771 2.653 20.687 1.00 86.88 101 ILE A C 1
ATOM 783 O O . ILE A 1 101 ? 6.753 2.492 21.408 1.00 86.88 101 ILE A O 1
ATOM 787 N N . ALA A 1 102 ? 5.832 2.444 19.370 1.00 86.69 102 ALA A N 1
ATOM 788 C CA . ALA A 1 102 ? 7.039 1.947 18.719 1.00 86.69 102 ALA A CA 1
ATOM 789 C C . ALA A 1 102 ? 8.229 2.907 18.856 1.00 86.69 102 ALA A C 1
ATOM 791 O O . ALA A 1 102 ? 9.377 2.470 18.966 1.00 86.69 102 ALA A O 1
ATOM 792 N N . ILE A 1 103 ? 7.962 4.215 18.875 1.00 85.19 103 ILE A N 1
ATOM 793 C CA . ILE A 1 103 ? 8.974 5.252 19.077 1.00 85.19 103 ILE A CA 1
ATOM 794 C C . ILE A 1 103 ? 9.367 5.366 20.552 1.00 85.19 103 ILE A C 1
ATOM 796 O O . ILE A 1 103 ? 10.554 5.427 20.857 1.00 85.19 103 ILE A O 1
ATOM 800 N N . THR A 1 104 ? 8.399 5.416 21.464 1.00 88.81 104 THR A N 1
ATOM 801 C CA . THR A 1 104 ? 8.655 5.654 22.894 1.00 88.81 104 THR A CA 1
ATOM 802 C C . THR A 1 104 ? 9.255 4.437 23.583 1.00 88.81 104 THR A C 1
ATOM 804 O O . THR A 1 104 ? 10.222 4.564 24.326 1.00 88.81 104 THR A O 1
ATOM 807 N N . GLU A 1 105 ? 8.737 3.247 23.293 1.00 87.81 105 GLU A N 1
ATOM 808 C CA . GLU A 1 105 ? 9.182 2.003 23.919 1.00 87.81 105 GLU A CA 1
ATOM 809 C C . GLU A 1 105 ? 10.274 1.284 23.122 1.00 87.81 105 GLU A C 1
ATOM 811 O O . GLU A 1 105 ? 10.803 0.281 23.594 1.00 87.81 105 GLU A O 1
ATOM 816 N N . GLN A 1 106 ? 10.608 1.766 21.917 1.00 83.75 106 GLN A N 1
ATOM 817 C CA . GLN A 1 106 ? 11.579 1.128 21.015 1.00 83.75 106 GLN A CA 1
ATOM 818 C C . GLN A 1 106 ? 11.239 -0.346 20.731 1.00 83.75 106 GLN A C 1
ATOM 820 O O . GLN A 1 106 ? 12.122 -1.190 20.577 1.00 83.75 106 GLN A O 1
ATOM 825 N N . ARG A 1 107 ? 9.942 -0.668 20.674 1.00 82.19 107 ARG A N 1
ATOM 826 C CA . ARG A 1 107 ? 9.430 -2.028 20.473 1.00 82.19 107 ARG A CA 1
ATOM 827 C C . ARG A 1 107 ? 8.548 -2.108 19.236 1.00 82.19 107 ARG A C 1
ATOM 829 O O . ARG A 1 107 ? 7.791 -1.178 18.973 1.00 82.19 107 ARG A O 1
ATOM 836 N N . PRO A 1 108 ? 8.597 -3.214 18.484 1.00 86.31 108 PRO A N 1
ATOM 837 C CA . PRO A 1 108 ? 7.715 -3.377 17.347 1.00 86.31 108 PRO A CA 1
ATOM 838 C C . PRO A 1 108 ? 6.257 -3.531 17.774 1.00 86.31 108 PRO A C 1
ATOM 840 O O . PRO A 1 108 ? 5.958 -4.131 18.808 1.00 86.31 108 PRO A O 1
ATOM 843 N N . ILE A 1 109 ? 5.362 -3.030 16.925 1.00 89.06 109 ILE A N 1
ATOM 844 C CA . ILE A 1 109 ? 3.915 -3.234 17.018 1.00 89.06 109 ILE A CA 1
ATOM 845 C C . ILE A 1 109 ? 3.435 -3.833 15.699 1.00 89.06 109 ILE A C 1
ATOM 847 O O . ILE A 1 109 ? 3.870 -3.390 14.635 1.00 89.06 109 ILE A O 1
ATOM 851 N N . LEU A 1 110 ? 2.554 -4.828 15.782 1.00 90.88 110 LEU A N 1
ATOM 852 C CA . LEU A 1 110 ? 1.860 -5.426 14.645 1.00 90.88 110 LEU A CA 1
ATOM 853 C C . LEU A 1 110 ? 0.430 -4.879 14.569 1.00 90.88 110 LEU A C 1
ATOM 855 O O . LEU A 1 110 ? -0.336 -4.990 15.526 1.00 90.88 110 LEU A O 1
ATOM 859 N N . VAL A 1 111 ? 0.048 -4.327 13.423 1.00 92.25 111 VAL A N 1
ATOM 860 C CA . VAL A 1 111 ? -1.333 -3.898 13.160 1.00 92.25 111 VAL A CA 1
ATOM 861 C C . VAL A 1 111 ? -1.899 -4.731 12.012 1.00 92.25 111 VAL A C 1
ATOM 863 O O . VAL A 1 111 ? -1.369 -4.658 10.910 1.00 92.25 111 VAL A O 1
ATOM 866 N N . GLU A 1 112 ? -2.955 -5.513 12.264 1.00 92.19 112 GLU A N 1
ATOM 867 C CA . GLU A 1 112 ? -3.726 -6.244 11.244 1.00 92.19 112 GLU A CA 1
ATOM 868 C C . GLU A 1 112 ? -4.946 -5.411 10.836 1.00 92.19 112 GLU A C 1
ATOM 870 O O . GLU A 1 112 ? -5.915 -5.313 11.590 1.00 92.19 112 GLU A O 1
ATOM 875 N N . ALA A 1 113 ? -4.923 -4.822 9.641 1.00 91.88 113 ALA A N 1
ATOM 876 C CA . ALA A 1 113 ? -6.078 -4.122 9.080 1.00 91.88 113 ALA A CA 1
ATOM 877 C C . ALA A 1 113 ? -6.872 -5.058 8.158 1.00 91.88 113 ALA A C 1
ATOM 879 O O . ALA A 1 113 ? -6.404 -5.402 7.072 1.00 91.88 113 ALA A O 1
ATOM 880 N N . LEU A 1 114 ? -8.073 -5.471 8.581 1.00 90.81 114 LEU A N 1
ATOM 881 C CA . LEU A 1 114 ? -8.934 -6.365 7.801 1.00 90.81 114 LEU A CA 1
ATOM 882 C C . LEU A 1 114 ? -9.668 -5.596 6.701 1.00 90.81 114 LEU A C 1
ATOM 884 O O . LEU A 1 114 ? -10.510 -4.750 6.991 1.00 90.81 114 LEU A O 1
ATOM 888 N N . THR A 1 115 ? -9.383 -5.905 5.440 1.00 90.69 115 THR A N 1
ATOM 889 C CA . THR A 1 115 ? -10.023 -5.250 4.289 1.00 90.69 115 THR A CA 1
ATOM 890 C C . THR A 1 115 ? -10.236 -6.228 3.129 1.00 90.69 115 THR A C 1
ATOM 892 O O . THR A 1 115 ? -9.820 -7.386 3.185 1.00 90.69 115 THR A O 1
ATOM 895 N N . TYR A 1 116 ? -10.903 -5.776 2.067 1.00 89.25 116 TYR A N 1
ATOM 896 C CA . TYR A 1 116 ? -11.283 -6.592 0.919 1.00 89.25 116 TYR A CA 1
ATOM 897 C C . TYR A 1 116 ? -10.871 -5.950 -0.403 1.00 89.25 116 TYR A C 1
ATOM 899 O O . TYR A 1 116 ? -11.129 -4.770 -0.655 1.00 89.25 116 TYR A O 1
ATOM 907 N N . ARG A 1 117 ? -10.283 -6.748 -1.301 1.00 90.25 117 ARG A N 1
ATOM 908 C CA . ARG A 1 117 ? -9.936 -6.281 -2.645 1.00 90.25 117 ARG A CA 1
ATOM 909 C C . ARG A 1 117 ? -11.138 -6.389 -3.570 1.00 90.25 117 ARG A C 1
ATOM 911 O O . ARG A 1 117 ? -11.338 -7.423 -4.196 1.00 90.25 117 ARG A O 1
ATOM 918 N N . VAL A 1 118 ? -11.899 -5.313 -3.729 1.00 89.81 118 VAL A N 1
ATOM 919 C CA . VAL A 1 118 ? -13.054 -5.311 -4.647 1.00 89.81 118 VAL A CA 1
ATOM 920 C C . VAL A 1 118 ? -12.637 -5.612 -6.097 1.00 89.81 118 VAL A C 1
ATOM 922 O O . VAL A 1 118 ? -13.307 -6.374 -6.785 1.00 89.81 118 VAL A O 1
ATOM 925 N N . GLY A 1 119 ? -11.512 -5.054 -6.555 1.00 88.88 119 GLY A N 1
ATOM 926 C CA . GLY A 1 119 ? -10.996 -5.264 -7.911 1.00 88.88 119 GLY A CA 1
ATOM 927 C C . GLY A 1 119 ? -10.252 -6.587 -8.120 1.00 88.88 119 GLY A C 1
ATOM 928 O O . GLY A 1 119 ? -10.098 -7.411 -7.208 1.00 88.88 119 GLY A O 1
ATOM 929 N N . HIS A 1 120 ? -9.752 -6.771 -9.342 1.00 89.25 120 HIS A N 1
ATOM 930 C CA . HIS A 1 120 ? -8.878 -7.890 -9.689 1.00 89.25 120 HIS A CA 1
ATOM 931 C C . HIS A 1 120 ? -7.494 -7.789 -9.041 1.00 89.25 120 HIS A C 1
ATOM 933 O O . HIS A 1 120 ? -7.105 -6.720 -8.571 1.00 89.25 120 HIS A O 1
ATOM 939 N N . ASN A 1 121 ? -6.757 -8.904 -8.973 1.00 87.31 121 ASN A N 1
ATOM 940 C CA . ASN A 1 121 ? -5.390 -8.910 -8.434 1.00 87.31 121 ASN A CA 1
ATOM 941 C C . ASN A 1 121 ? -4.438 -8.046 -9.249 1.00 87.31 121 ASN A C 1
ATOM 943 O O . ASN A 1 121 ? -3.599 -7.340 -8.700 1.00 87.31 121 ASN A O 1
ATOM 947 N N . SER A 1 122 ? -4.588 -8.128 -10.561 1.00 89.19 122 SER A N 1
ATOM 948 C CA . SER A 1 122 ? -3.797 -7.443 -11.568 1.00 89.19 122 SER A CA 1
ATOM 949 C C . SER A 1 122 ? -4.651 -7.290 -12.825 1.00 89.19 122 SER A C 1
ATOM 951 O O . SER A 1 122 ? -5.741 -7.852 -12.923 1.00 89.19 122 SER A O 1
ATOM 953 N N . THR A 1 123 ? -4.145 -6.561 -13.817 1.00 89.88 123 THR A N 1
ATOM 954 C CA . THR A 1 123 ? -4.777 -6.452 -15.144 1.00 89.88 123 THR A CA 1
ATOM 955 C C . THR A 1 123 ? -4.817 -7.779 -15.907 1.00 89.88 123 THR A C 1
ATOM 957 O O . THR A 1 123 ? -5.605 -7.922 -16.833 1.00 89.88 123 THR A O 1
ATOM 960 N N . SER A 1 124 ? -3.976 -8.743 -15.523 1.00 89.56 124 SER A N 1
ATOM 961 C CA . SER A 1 124 ? -3.928 -10.100 -16.075 1.00 89.56 124 SER A CA 1
ATOM 962 C C . SER A 1 124 ? -4.787 -11.116 -15.310 1.00 89.56 124 SER A C 1
ATOM 964 O O . SER A 1 124 ? -4.913 -12.256 -15.757 1.00 89.56 124 SER A O 1
ATOM 966 N N . ASP A 1 125 ? -5.353 -10.734 -14.162 1.00 88.56 125 ASP A N 1
ATOM 967 C CA . ASP A 1 125 ? -6.151 -11.615 -13.307 1.00 88.56 125 ASP A CA 1
ATOM 968 C C . ASP A 1 125 ? -7.658 -11.454 -13.553 1.00 88.56 125 ASP A C 1
ATOM 970 O O . ASP A 1 125 ? -8.167 -10.347 -13.715 1.00 88.56 125 ASP A O 1
ATOM 974 N N . TYR A 1 126 ? -8.380 -12.574 -13.484 1.00 88.88 126 TYR A N 1
ATOM 975 C CA . TYR A 1 126 ? -9.835 -12.643 -13.612 1.00 88.88 126 TYR A CA 1
ATOM 976 C C . TYR A 1 126 ? -10.436 -13.269 -12.364 1.00 88.88 126 TYR A C 1
ATOM 978 O O . TYR A 1 126 ? -10.727 -14.464 -12.303 1.00 88.88 126 TYR A O 1
ATOM 986 N N . SER A 1 127 ? -10.642 -12.446 -11.347 1.00 86.50 127 SER A N 1
ATOM 987 C CA . SER A 1 127 ? -11.006 -12.965 -10.029 1.00 86.50 127 SER A CA 1
ATOM 988 C C . SER A 1 127 ? -12.418 -13.524 -9.903 1.00 86.50 127 SER A C 1
ATOM 990 O O . SER A 1 127 ? -12.712 -14.180 -8.910 1.00 86.50 127 SER A O 1
ATOM 992 N N . THR A 1 128 ? -13.288 -13.278 -10.882 1.00 87.31 128 THR A N 1
ATOM 993 C CA . THR A 1 128 ? -14.614 -13.911 -10.968 1.00 87.31 128 THR A CA 1
ATOM 994 C C . THR A 1 128 ? -14.519 -15.427 -11.148 1.00 87.31 128 THR A C 1
ATOM 996 O O . THR A 1 128 ? -15.494 -16.128 -10.917 1.00 87.31 128 THR A O 1
ATOM 999 N N . LYS A 1 129 ? -13.340 -15.957 -11.507 1.00 88.88 129 LYS A N 1
ATOM 1000 C CA . LYS A 1 129 ? -13.080 -17.401 -11.585 1.00 88.88 129 LYS A CA 1
ATOM 1001 C C . LYS A 1 129 ? -13.053 -18.100 -10.224 1.00 88.88 129 LYS A C 1
ATOM 1003 O O . LYS A 1 129 ? -13.214 -19.312 -10.179 1.00 88.88 129 LYS A O 1
ATOM 1008 N N . TYR A 1 130 ? -12.787 -17.372 -9.142 1.00 86.69 130 TYR A N 1
ATOM 1009 C CA . TYR A 1 130 ? -12.574 -17.963 -7.816 1.00 86.69 130 TYR A CA 1
ATOM 1010 C C . TYR A 1 130 ? -13.241 -17.174 -6.676 1.00 86.69 130 TYR A C 1
ATOM 1012 O O . TYR A 1 130 ? -13.035 -17.493 -5.509 1.00 86.69 130 TYR A O 1
ATOM 1020 N N . ARG A 1 131 ? -14.046 -16.152 -6.997 1.00 87.38 131 ARG A N 1
ATOM 1021 C CA . ARG A 1 131 ? -14.842 -15.366 -6.041 1.00 87.38 131 ARG A CA 1
ATOM 1022 C C . ARG A 1 131 ? -16.245 -15.158 -6.580 1.00 87.38 131 ARG A C 1
ATOM 1024 O O . ARG A 1 131 ? -16.421 -14.969 -7.783 1.00 87.38 131 ARG A O 1
ATOM 1031 N N . THR A 1 132 ? -17.226 -15.159 -5.687 1.00 90.62 132 THR A N 1
ATOM 1032 C CA . THR A 1 132 ? -18.628 -14.968 -6.072 1.00 90.62 132 THR A CA 1
ATOM 1033 C C . THR A 1 132 ? -18.928 -13.492 -6.342 1.00 90.62 132 THR A C 1
ATOM 1035 O O . THR A 1 132 ? -18.307 -12.599 -5.758 1.00 90.62 132 THR A O 1
ATOM 1038 N N . ALA A 1 133 ? -19.876 -13.226 -7.245 1.00 90.81 133 ALA A N 1
ATOM 1039 C CA . ALA A 1 133 ? -20.335 -11.864 -7.515 1.00 90.81 133 ALA A CA 1
ATOM 1040 C C . ALA A 1 133 ? -20.953 -11.231 -6.257 1.00 90.81 133 ALA A C 1
ATOM 1042 O O . ALA A 1 133 ? -20.610 -10.098 -5.928 1.00 90.81 133 ALA A O 1
ATOM 1043 N N . ASP A 1 134 ? -21.751 -12.001 -5.514 1.00 92.06 134 ASP A N 1
ATOM 1044 C CA . ASP A 1 134 ? -22.423 -11.568 -4.285 1.00 92.06 134 ASP A CA 1
ATOM 1045 C C . ASP A 1 134 ? -21.430 -11.129 -3.201 1.00 92.06 134 ASP A C 1
ATOM 1047 O O . ASP A 1 134 ? -21.607 -10.084 -2.576 1.00 92.06 134 ASP A O 1
ATOM 1051 N N . GLU A 1 135 ? -20.339 -11.880 -3.002 1.00 90.31 135 GLU A N 1
ATOM 1052 C CA . GLU A 1 135 ? -19.269 -11.493 -2.075 1.00 90.31 135 GLU A CA 1
ATOM 1053 C C . GLU A 1 135 ? -18.647 -10.154 -2.491 1.00 90.31 135 GLU A C 1
ATOM 1055 O O . GLU A 1 135 ? -18.508 -9.240 -1.674 1.00 90.31 135 GLU A O 1
ATOM 1060 N N . ILE A 1 136 ? -18.288 -10.012 -3.771 1.00 90.75 136 ILE A N 1
ATOM 1061 C CA . ILE A 1 136 ? -17.688 -8.780 -4.295 1.00 90.75 136 ILE A CA 1
ATOM 1062 C C . ILE A 1 136 ? -18.651 -7.600 -4.129 1.00 90.75 136 ILE A C 1
ATOM 1064 O O . ILE A 1 136 ? -18.227 -6.521 -3.708 1.00 90.75 136 ILE A O 1
ATOM 1068 N N . GLU A 1 137 ? -19.929 -7.792 -4.445 1.00 92.31 137 GLU A N 1
ATOM 1069 C CA . GLU A 1 137 ? -20.959 -6.764 -4.347 1.00 92.31 137 GLU A CA 1
ATOM 1070 C C . GLU A 1 137 ? -21.211 -6.342 -2.898 1.00 92.31 137 GLU A C 1
ATOM 1072 O O . GLU A 1 137 ? -21.216 -5.141 -2.610 1.00 92.31 137 GLU A O 1
ATOM 1077 N N . TYR A 1 138 ? -21.306 -7.298 -1.969 1.00 91.56 138 TYR A N 1
ATOM 1078 C CA . TYR A 1 138 ? -21.424 -7.018 -0.539 1.00 91.56 138 TYR A CA 1
ATOM 1079 C C . TYR A 1 138 ? -20.296 -6.095 -0.061 1.00 91.56 138 TYR A C 1
ATOM 1081 O O . TYR A 1 138 ? -20.551 -5.052 0.551 1.00 91.56 138 TYR A O 1
ATOM 1089 N N . TRP A 1 139 ? -19.042 -6.413 -0.392 1.00 91.69 139 TRP A N 1
ATOM 1090 C CA . TRP A 1 139 ? -17.913 -5.575 0.010 1.00 91.69 139 TRP A CA 1
ATOM 1091 C C . TRP A 1 139 ? -17.887 -4.222 -0.705 1.00 91.69 139 TRP A C 1
ATOM 1093 O O . TRP A 1 139 ? -17.563 -3.204 -0.088 1.00 91.69 139 TRP A O 1
ATOM 1103 N N . LYS A 1 140 ? -18.260 -4.191 -1.988 1.00 91.62 140 LYS A N 1
ATOM 1104 C CA . LYS A 1 140 ? -18.305 -2.972 -2.804 1.00 91.62 140 LYS A CA 1
ATOM 1105 C C . LYS A 1 140 ? -19.362 -1.979 -2.329 1.00 91.62 140 LYS A C 1
ATOM 1107 O O . LYS A 1 140 ? -19.109 -0.776 -2.406 1.00 91.62 140 LYS A O 1
ATOM 1112 N N . MET A 1 141 ? -20.514 -2.466 -1.870 1.00 91.69 141 MET A N 1
ATOM 1113 C CA . MET A 1 141 ? -21.669 -1.637 -1.516 1.00 91.69 141 MET A CA 1
ATOM 1114 C C . MET A 1 141 ? -21.774 -1.414 -0.007 1.00 91.69 141 MET A C 1
ATOM 1116 O O . MET A 1 141 ? -21.786 -0.270 0.448 1.00 91.69 141 MET A O 1
ATOM 1120 N N . ALA A 1 142 ? -21.803 -2.491 0.783 1.00 90.62 142 ALA A N 1
ATOM 1121 C CA . ALA A 1 142 ? -22.079 -2.420 2.218 1.00 90.62 142 ALA A CA 1
ATOM 1122 C C . ALA A 1 142 ? -20.844 -2.064 3.060 1.00 90.62 142 ALA A C 1
ATOM 1124 O O . ALA A 1 142 ? -20.971 -1.449 4.119 1.00 90.62 142 ALA A O 1
ATOM 1125 N N . ARG A 1 143 ? -19.640 -2.431 2.603 1.00 91.44 143 ARG A N 1
ATOM 1126 C CA . ARG A 1 143 ? -18.379 -2.246 3.349 1.00 91.44 143 ARG A CA 1
ATOM 1127 C C . ARG A 1 143 ? -17.401 -1.282 2.673 1.00 91.44 143 ARG A C 1
ATOM 1129 O O . ARG A 1 143 ? -16.206 -1.328 2.950 1.00 91.44 143 ARG A O 1
ATOM 1136 N N . ASN A 1 144 ? -17.901 -0.391 1.821 1.00 94.06 144 ASN A N 1
ATOM 1137 C CA . ASN A 1 144 ? -17.077 0.566 1.091 1.00 94.06 144 ASN A CA 1
ATOM 1138 C C . ASN A 1 144 ? -16.444 1.622 2.030 1.00 94.06 144 ASN A C 1
ATOM 1140 O O . ASN A 1 144 ? -17.189 2.381 2.661 1.00 94.06 144 ASN A O 1
ATOM 1144 N N . PRO A 1 145 ? -15.102 1.728 2.102 1.00 95.00 145 PRO A N 1
ATOM 1145 C CA . PRO A 1 145 ? -14.437 2.671 3.003 1.00 95.00 145 PRO A CA 1
ATOM 1146 C C . PRO A 1 145 ? -14.699 4.137 2.646 1.00 95.00 145 PRO A C 1
ATOM 1148 O O . PRO A 1 145 ? -14.873 4.964 3.540 1.00 95.00 145 PRO A O 1
ATOM 1151 N N . VAL A 1 146 ? -14.786 4.461 1.351 1.00 94.94 146 VAL A N 1
ATOM 1152 C CA . VAL A 1 146 ? -15.037 5.830 0.878 1.00 94.94 146 VAL A CA 1
ATOM 1153 C C . VAL A 1 146 ? -16.444 6.261 1.266 1.00 94.94 146 VAL A C 1
ATOM 1155 O O . VAL A 1 146 ? -16.606 7.308 1.883 1.00 94.94 146 VAL A O 1
ATOM 1158 N N . ASN A 1 147 ? -17.457 5.430 1.002 1.00 94.44 147 ASN A N 1
ATOM 1159 C CA . ASN A 1 147 ? -18.839 5.755 1.368 1.00 94.44 147 ASN A CA 1
ATOM 1160 C C . ASN A 1 147 ? -19.015 5.867 2.888 1.00 94.44 147 ASN A C 1
ATOM 1162 O O . ASN A 1 147 ? -19.744 6.737 3.364 1.00 94.44 147 ASN A O 1
ATOM 1166 N N . ARG A 1 148 ? -18.359 4.992 3.662 1.00 95.31 148 ARG A N 1
ATOM 1167 C CA . ARG A 1 148 ? -18.400 5.044 5.129 1.00 95.31 148 ARG A CA 1
ATOM 1168 C C . ARG A 1 148 ? -17.807 6.349 5.651 1.00 95.31 148 ARG A C 1
ATOM 1170 O O . ARG A 1 148 ? -18.443 7.011 6.469 1.00 95.31 148 ARG A O 1
ATOM 1177 N N . PHE A 1 149 ? -16.620 6.717 5.175 1.00 96.50 149 PHE A N 1
ATOM 1178 C CA . PHE A 1 149 ? -15.956 7.943 5.601 1.00 96.50 149 PHE A CA 1
ATOM 1179 C C . PHE A 1 149 ? -16.724 9.184 5.141 1.00 96.50 149 PHE A C 1
ATOM 1181 O O . PHE A 1 149 ? -16.970 10.078 5.942 1.00 96.50 1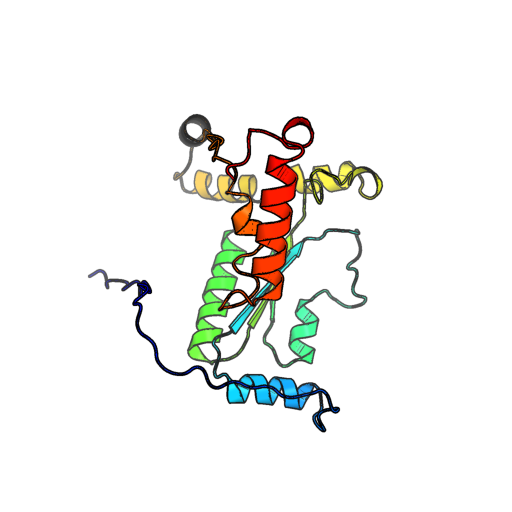49 PHE A O 1
ATOM 1188 N N . ARG A 1 150 ? -17.214 9.190 3.898 1.00 95.50 150 ARG A N 1
ATOM 1189 C CA . ARG A 1 150 ? -18.056 10.256 3.351 1.00 95.50 150 ARG A CA 1
ATOM 1190 C C . ARG A 1 150 ? -19.262 10.552 4.241 1.00 95.50 150 ARG A C 1
ATOM 1192 O O . ARG A 1 150 ? -19.426 11.693 4.651 1.00 95.50 150 ARG A O 1
ATOM 1199 N N . LYS A 1 151 ? -20.028 9.527 4.635 1.00 95.25 151 LYS A N 1
ATOM 1200 C CA . LYS A 1 151 ? -21.168 9.693 5.557 1.00 95.25 151 LYS A CA 1
ATOM 1201 C C . LYS A 1 151 ? -20.764 10.341 6.880 1.00 95.25 151 LYS A C 1
ATOM 1203 O O . LYS A 1 151 ? -21.545 11.089 7.458 1.00 95.25 151 LYS A O 1
ATOM 1208 N N . TRP A 1 152 ? -19.577 10.030 7.399 1.00 96.31 152 TRP A N 1
ATOM 1209 C CA . TRP A 1 152 ? -19.075 10.663 8.615 1.00 96.31 152 TRP A CA 1
ATOM 1210 C C . TRP A 1 152 ? -18.736 12.140 8.380 1.00 96.31 152 TRP A C 1
ATOM 1212 O O . TRP A 1 152 ? -19.164 12.981 9.162 1.00 96.31 152 TRP A O 1
ATOM 1222 N N . VAL A 1 153 ? -18.046 12.479 7.290 1.00 97.31 153 VAL A N 1
ATOM 1223 C CA . VAL A 1 153 ? -17.677 13.868 6.966 1.00 97.31 153 VAL A CA 1
ATOM 1224 C C . VAL A 1 153 ? -18.914 14.731 6.650 1.00 97.31 153 VAL A C 1
ATOM 1226 O O . VAL A 1 153 ? -19.013 15.855 7.140 1.00 97.31 153 VAL A O 1
ATOM 1229 N N . GLU A 1 154 ? -19.896 14.197 5.916 1.00 97.19 154 GLU A N 1
ATOM 1230 C CA . GLU A 1 154 ? -21.180 14.862 5.623 1.00 97.19 154 GLU A CA 1
ATOM 1231 C C . GLU A 1 154 ? -21.976 15.155 6.901 1.00 97.19 154 GLU A C 1
ATOM 1233 O O . GLU A 1 154 ? -22.476 16.262 7.079 1.00 97.19 154 GLU A O 1
ATOM 1238 N N . ARG A 1 155 ? -22.034 14.202 7.845 1.00 97.06 155 ARG A N 1
ATOM 1239 C CA . ARG A 1 155 ? -22.685 14.410 9.154 1.00 97.06 155 ARG A CA 1
ATOM 1240 C C . ARG A 1 155 ? -22.053 15.533 9.975 1.00 97.06 155 ARG A C 1
ATOM 1242 O O . ARG A 1 155 ? -22.730 16.096 10.827 1.00 97.06 155 ARG A O 1
ATOM 1249 N N . ASN A 1 156 ? -20.780 15.842 9.737 1.00 97.19 156 ASN A N 1
ATOM 1250 C CA . ASN A 1 156 ? -20.081 16.953 10.382 1.00 97.19 156 ASN A CA 1
ATOM 1251 C C . ASN A 1 156 ? -20.180 18.268 9.582 1.00 97.19 156 ASN A C 1
ATOM 1253 O O . ASN A 1 156 ? -19.626 19.279 10.006 1.00 97.19 156 ASN A O 1
ATOM 1257 N N . GLY A 1 157 ? -20.870 18.275 8.435 1.00 97.19 157 GLY A N 1
ATOM 1258 C CA . GLY A 1 157 ? -21.028 19.458 7.585 1.00 97.19 157 GLY A CA 1
ATOM 1259 C C . GLY A 1 157 ? -19.766 19.853 6.813 1.00 97.19 157 GLY A C 1
ATOM 1260 O O . GLY A 1 157 ? -19.654 20.994 6.375 1.00 97.19 157 GLY A O 1
ATOM 1261 N N . TRP A 1 158 ? -18.797 18.944 6.658 1.00 97.31 158 TRP A N 1
ATOM 1262 C CA . TRP A 1 158 ? -17.518 19.227 5.987 1.00 97.31 158 TRP A CA 1
ATOM 1263 C C . TRP A 1 158 ? -17.461 18.738 4.533 1.00 97.31 158 TRP A C 1
ATOM 1265 O O . TRP A 1 158 ? -16.443 18.921 3.866 1.00 97.31 158 TRP A O 1
ATOM 1275 N N . TRP A 1 159 ? -18.517 18.085 4.043 1.00 96.94 159 TRP A N 1
ATOM 1276 C CA . TRP A 1 159 ? -18.601 17.565 2.678 1.00 96.94 159 TRP A CA 1
ATOM 1277 C C . TRP A 1 159 ? -20.009 17.716 2.114 1.00 96.94 159 TRP A C 1
ATOM 1279 O O . TRP A 1 159 ? -20.981 17.656 2.867 1.00 96.94 159 TRP A O 1
ATOM 1289 N N . SER A 1 160 ? -20.098 17.880 0.795 1.00 95.56 160 SER A N 1
ATOM 1290 C CA . SER A 1 160 ? -21.351 17.973 0.049 1.00 95.56 160 SER A CA 1
ATOM 1291 C C . SER A 1 160 ? -21.217 17.339 -1.340 1.00 95.56 160 SER A C 1
ATOM 1293 O O . SER A 1 160 ? -20.108 17.046 -1.805 1.00 95.56 160 SER A O 1
ATOM 1295 N N . ASP A 1 161 ? -22.347 17.128 -2.015 1.00 95.12 161 ASP A N 1
ATOM 1296 C CA . ASP A 1 161 ? -22.381 16.605 -3.385 1.00 95.12 161 ASP A CA 1
ATOM 1297 C C . ASP A 1 161 ? -21.693 17.542 -4.389 1.00 95.12 161 ASP A C 1
ATOM 1299 O O . ASP A 1 161 ? -21.029 17.087 -5.328 1.00 95.12 161 ASP A O 1
ATOM 1303 N N . GLU A 1 162 ? -21.793 18.853 -4.171 1.00 95.19 162 GLU A N 1
ATOM 1304 C CA . GLU A 1 162 ? -21.129 19.866 -4.990 1.00 95.19 162 GLU A CA 1
ATOM 1305 C C . GLU A 1 162 ? -19.606 19.754 -4.855 1.00 95.19 162 GLU A C 1
ATOM 1307 O O . GLU A 1 162 ? -18.903 19.717 -5.867 1.00 95.19 162 GLU A O 1
ATOM 1312 N N . ALA A 1 163 ? -19.100 19.614 -3.623 1.00 93.94 163 ALA A N 1
ATOM 1313 C CA . ALA A 1 163 ? -17.671 19.451 -3.352 1.00 93.94 163 ALA A CA 1
ATOM 1314 C C . ALA A 1 163 ? -17.107 18.157 -3.968 1.00 93.94 163 ALA A C 1
ATOM 1316 O O . ALA A 1 163 ? -16.017 18.161 -4.547 1.00 93.94 163 ALA A O 1
ATOM 1317 N N . GLU A 1 164 ? -17.861 17.053 -3.908 1.00 93.62 164 GLU A N 1
ATOM 1318 C CA . GLU A 1 164 ? -17.495 15.800 -4.580 1.00 93.62 164 GLU A CA 1
ATOM 1319 C C . GLU A 1 164 ? -17.394 15.986 -6.097 1.00 93.62 164 GLU A C 1
ATOM 1321 O O . GLU A 1 164 ? -16.428 15.542 -6.725 1.00 93.62 164 GLU A O 1
ATOM 1326 N N . THR A 1 165 ? -18.394 16.636 -6.690 1.00 93.25 165 THR A N 1
ATOM 1327 C CA . THR A 1 165 ? -18.459 16.862 -8.137 1.00 93.25 165 THR A CA 1
ATOM 1328 C C . THR A 1 165 ? -17.307 17.752 -8.599 1.00 93.25 165 THR A C 1
ATOM 1330 O O . THR A 1 165 ? -16.634 17.435 -9.587 1.00 93.25 165 THR A O 1
ATOM 1333 N N . GLU A 1 166 ? -17.007 18.814 -7.847 1.00 93.19 166 GLU A N 1
ATOM 1334 C CA . GLU A 1 166 ? -15.857 19.675 -8.109 1.00 93.19 166 GLU A CA 1
ATOM 1335 C C . GLU A 1 166 ? -14.548 18.872 -8.040 1.00 93.19 166 GLU A C 1
ATOM 1337 O O . GLU A 1 166 ? -13.761 18.896 -8.991 1.00 93.19 166 GLU A O 1
ATOM 1342 N N . LEU A 1 167 ? -14.335 18.088 -6.976 1.00 90.69 167 LEU A N 1
ATOM 1343 C CA . LEU A 1 167 ? -13.123 17.280 -6.815 1.00 90.69 167 LEU A CA 1
ATOM 1344 C C . LEU A 1 167 ? -12.932 16.305 -7.986 1.00 90.69 167 LEU A C 1
ATOM 1346 O O . LEU A 1 167 ? -11.833 16.209 -8.543 1.00 90.69 167 LEU A O 1
ATOM 1350 N N . ARG A 1 168 ? -14.003 15.617 -8.397 1.00 88.94 168 ARG A N 1
ATOM 1351 C CA . ARG A 1 168 ? -13.968 14.652 -9.507 1.00 88.94 168 ARG A CA 1
ATOM 1352 C C . ARG A 1 168 ? -13.664 15.306 -10.847 1.00 88.94 168 ARG A C 1
ATOM 1354 O O . ARG A 1 168 ? -12.914 14.734 -11.640 1.00 88.94 168 ARG A O 1
ATOM 1361 N N . SER A 1 169 ? -14.199 16.501 -11.094 1.00 87.75 169 SER A N 1
ATOM 1362 C CA . SER A 1 169 ? -13.924 17.237 -12.333 1.00 87.75 169 SER A CA 1
ATOM 1363 C C . SER A 1 169 ? -12.468 17.716 -12.417 1.00 87.75 169 SER A C 1
ATOM 1365 O O . SER A 1 169 ? -11.877 17.723 -13.497 1.00 87.75 169 SER A O 1
ATOM 1367 N N . ARG A 1 170 ? -11.847 18.037 -11.273 1.00 84.12 170 ARG A N 1
ATOM 1368 C CA . ARG A 1 170 ? -10.433 18.441 -11.184 1.00 84.12 170 ARG A CA 1
ATOM 1369 C C . ARG A 1 170 ? -9.469 17.259 -11.271 1.00 84.12 170 ARG A C 1
ATOM 1371 O O . ARG A 1 170 ? -8.337 17.431 -11.726 1.00 84.12 170 ARG A O 1
ATOM 1378 N N . SER A 1 171 ? -9.893 16.056 -10.879 1.00 71.44 171 SER A N 1
ATOM 1379 C CA . SER A 1 171 ? -9.078 14.836 -10.939 1.00 71.44 171 SER A CA 1
ATOM 1380 C C . SER A 1 171 ? -8.935 14.275 -12.361 1.00 71.44 171 SER A C 1
ATOM 1382 O O . SER A 1 171 ? -9.266 13.127 -12.645 1.00 71.44 171 SER A O 1
ATOM 1384 N N . SER A 1 172 ? -8.403 15.063 -13.294 1.00 66.31 172 SER A N 1
ATOM 1385 C CA . SER A 1 172 ? -7.927 14.520 -14.564 1.00 66.31 172 SER A CA 1
ATOM 1386 C C . SER A 1 172 ? -6.591 13.813 -14.317 1.00 66.31 172 SER A C 1
ATOM 1388 O O . SER A 1 172 ? -5.568 14.471 -14.104 1.00 66.31 172 SER A O 1
ATOM 1390 N N . VAL A 1 173 ? -6.571 12.478 -14.351 1.00 66.38 173 VAL A N 1
ATOM 1391 C CA . VAL A 1 173 ? -5.317 11.714 -14.408 1.00 66.38 173 VAL A CA 1
ATOM 1392 C C . VAL A 1 173 ? -4.690 11.981 -15.775 1.00 66.38 173 VAL A C 1
ATOM 1394 O O . VAL A 1 173 ? -4.948 11.278 -16.753 1.00 66.38 173 VAL A O 1
ATOM 1397 N N . LYS A 1 174 ? -3.888 13.045 -15.876 1.00 66.50 174 LYS A N 1
ATOM 1398 C CA . LYS A 1 174 ? -3.084 13.302 -17.070 1.00 66.50 174 LYS A CA 1
ATOM 1399 C C . LYS A 1 174 ? -2.078 12.164 -17.173 1.00 66.50 174 LYS A C 1
ATOM 1401 O O . LYS A 1 174 ? -1.114 12.118 -16.412 1.00 66.50 174 LYS A O 1
ATOM 1406 N N . LYS A 1 175 ? -2.309 11.230 -18.101 1.00 64.06 175 LYS A N 1
ATOM 1407 C CA . LYS A 1 175 ? -1.306 10.232 -18.481 1.00 64.06 175 LYS A CA 1
ATOM 1408 C C . LYS A 1 175 ? -0.078 11.001 -18.959 1.00 64.06 175 LYS A C 1
ATOM 1410 O O . LYS A 1 175 ? -0.072 11.528 -20.070 1.00 64.06 175 LYS A O 1
ATOM 1415 N N . GLN A 1 176 ? 0.939 11.113 -18.107 1.00 69.25 176 GLN A N 1
ATOM 1416 C CA . GLN A 1 176 ? 2.229 11.635 -18.531 1.00 69.25 176 GLN A CA 1
ATOM 1417 C C . GLN A 1 176 ? 2.788 10.642 -19.548 1.00 69.25 176 GLN A C 1
ATOM 1419 O O . GLN A 1 176 ? 3.236 9.558 -19.178 1.00 69.25 176 GLN A O 1
ATOM 1424 N N . LYS A 1 177 ? 2.734 10.998 -20.836 1.00 73.31 177 LYS A N 1
ATOM 1425 C CA . LYS A 1 177 ? 3.541 10.337 -21.860 1.00 73.31 177 LYS A CA 1
ATOM 1426 C C . LYS A 1 177 ? 4.993 10.696 -21.562 1.00 73.31 177 LYS A C 1
ATOM 1428 O O . LYS A 1 177 ? 5.460 11.766 -21.937 1.00 73.31 177 LYS A O 1
ATOM 1433 N N . ARG A 1 178 ? 5.663 9.845 -20.791 1.00 79.38 178 ARG A N 1
ATOM 1434 C CA . ARG A 1 178 ? 7.102 9.947 -20.562 1.00 79.38 178 ARG A CA 1
ATOM 1435 C C . ARG A 1 178 ? 7.809 9.303 -21.746 1.00 79.38 178 ARG A C 1
ATOM 1437 O O . ARG A 1 178 ? 7.329 8.297 -22.269 1.00 79.38 178 ARG A O 1
ATOM 1444 N N . GLN A 1 179 ? 8.913 9.902 -22.177 1.00 83.81 179 GLN A N 1
ATOM 1445 C CA . GLN A 1 179 ? 9.808 9.241 -23.122 1.00 83.81 179 GLN A CA 1
ATOM 1446 C C . GLN A 1 179 ? 10.315 7.943 -22.486 1.00 83.81 179 GLN A C 1
ATOM 1448 O O . GLN A 1 179 ? 10.478 7.875 -21.263 1.00 83.81 179 GLN A O 1
ATOM 1453 N N . LYS A 1 180 ? 10.503 6.907 -23.306 1.00 88.62 180 LYS A N 1
ATOM 1454 C CA . LYS A 1 180 ? 11.120 5.668 -22.834 1.00 88.62 180 LYS A CA 1
ATOM 1455 C C . LYS A 1 180 ? 12.567 5.974 -22.420 1.00 88.62 180 LYS A C 1
ATOM 1457 O O . LYS A 1 180 ? 13.203 6.795 -23.085 1.00 88.62 180 LYS A O 1
ATOM 1462 N N . PRO A 1 181 ? 13.069 5.360 -21.338 1.00 91.25 181 PRO A N 1
ATOM 1463 C CA . PRO A 1 181 ? 14.465 5.519 -20.956 1.00 91.25 18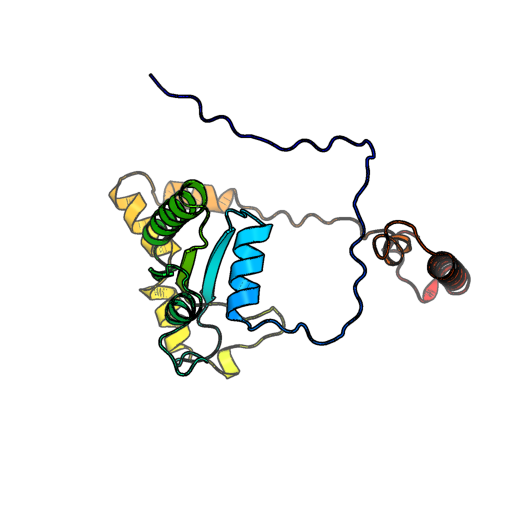1 PRO A CA 1
ATOM 1464 C C . PRO A 1 181 ? 15.387 5.011 -22.076 1.00 91.25 181 PRO A C 1
ATOM 1466 O O . PRO A 1 181 ? 14.975 4.122 -22.832 1.00 91.25 181 PRO A O 1
ATOM 1469 N N . PRO A 1 182 ? 16.609 5.553 -22.205 1.00 92.12 182 PRO A N 1
ATOM 1470 C CA . PRO A 1 182 ? 17.599 5.041 -23.136 1.00 92.12 182 PRO A CA 1
ATOM 1471 C C . PRO A 1 182 ? 17.917 3.567 -22.887 1.00 92.12 182 PRO A C 1
ATOM 1473 O O . PRO A 1 182 ? 17.926 3.102 -21.747 1.00 92.12 182 PRO A O 1
ATOM 1476 N N . ILE A 1 183 ? 18.261 2.835 -23.943 1.00 91.25 183 ILE A N 1
ATOM 1477 C CA . ILE A 1 183 ? 18.565 1.401 -23.847 1.00 91.25 183 ILE A CA 1
ATOM 1478 C C . ILE A 1 183 ? 19.788 1.101 -22.968 1.00 91.25 183 ILE A C 1
ATOM 1480 O O . ILE A 1 183 ? 19.887 0.020 -22.391 1.00 91.25 183 ILE A O 1
ATOM 1484 N N . ALA A 1 184 ? 20.692 2.074 -22.826 1.00 90.75 184 ALA A N 1
ATOM 1485 C CA . ALA A 1 184 ? 21.843 2.001 -21.932 1.00 90.75 184 ALA A CA 1
ATOM 1486 C C . ALA A 1 184 ? 21.446 1.811 -20.456 1.00 90.75 184 ALA A C 1
ATOM 1488 O O . ALA A 1 184 ? 22.169 1.144 -19.717 1.00 90.75 184 ALA A O 1
ATOM 1489 N N . GLU A 1 185 ? 20.277 2.319 -20.037 1.00 93.75 185 GLU A N 1
ATOM 1490 C CA . GLU A 1 185 ? 19.803 2.181 -18.651 1.00 93.75 185 GLU A CA 1
ATOM 1491 C C . GLU A 1 185 ? 19.523 0.719 -18.260 1.00 93.75 185 GLU A C 1
ATOM 1493 O O . GLU A 1 185 ? 19.474 0.392 -17.079 1.00 93.75 185 GLU A O 1
ATOM 1498 N N . MET A 1 186 ? 19.415 -0.199 -19.229 1.00 94.12 186 MET A N 1
ATOM 1499 C CA . MET A 1 186 ? 19.315 -1.638 -18.959 1.00 94.12 186 MET A CA 1
ATOM 1500 C C . MET A 1 186 ? 20.568 -2.208 -18.264 1.00 94.12 186 MET A C 1
ATOM 1502 O O . MET A 1 186 ? 20.488 -3.264 -17.636 1.00 94.12 186 MET A O 1
ATOM 1506 N N . PHE A 1 187 ? 21.720 -1.537 -18.381 1.00 95.50 187 PHE A N 1
ATOM 1507 C CA . PHE A 1 187 ? 23.009 -1.995 -17.843 1.00 95.50 187 PHE A CA 1
ATOM 1508 C C . PHE A 1 187 ? 23.480 -1.209 -16.613 1.00 95.50 187 PHE A C 1
ATOM 1510 O O . PHE A 1 187 ? 24.478 -1.580 -15.987 1.00 95.50 187 PHE A O 1
ATOM 1517 N N . THR A 1 188 ? 22.794 -0.120 -16.268 1.00 93.75 188 THR A N 1
ATOM 1518 C CA . THR A 1 188 ? 23.085 0.696 -15.084 1.00 93.75 188 THR A CA 1
ATOM 1519 C C . THR A 1 188 ? 22.277 0.212 -13.878 1.00 93.75 188 THR A C 1
ATOM 1521 O O . THR A 1 188 ? 21.401 -0.636 -14.006 1.00 93.75 188 THR A O 1
ATOM 1524 N N . ASP A 1 189 ? 22.615 0.686 -12.677 1.00 94.88 189 ASP A N 1
ATOM 1525 C CA . ASP A 1 189 ? 21.944 0.356 -11.404 1.00 94.88 189 ASP A CA 1
ATOM 1526 C C . ASP A 1 189 ? 21.949 -1.130 -10.977 1.00 94.88 189 ASP A C 1
ATOM 1528 O O . ASP A 1 189 ? 21.409 -1.479 -9.926 1.00 94.88 189 ASP A O 1
ATOM 1532 N N . VAL A 1 190 ? 22.622 -2.013 -11.726 1.00 96.00 190 VAL A N 1
ATOM 1533 C CA . VAL A 1 190 ? 22.871 -3.413 -11.324 1.00 96.00 190 VAL A CA 1
ATOM 1534 C C . VAL A 1 190 ? 23.933 -3.489 -10.218 1.00 96.00 190 VAL A C 1
ATOM 1536 O O . VAL A 1 190 ? 23.804 -4.256 -9.264 1.00 96.00 190 VAL A O 1
ATOM 1539 N N . TYR A 1 191 ? 24.986 -2.678 -10.343 1.00 95.25 191 TYR A N 1
ATOM 1540 C CA . TYR A 1 191 ? 26.088 -2.544 -9.389 1.00 95.25 191 TYR A CA 1
ATOM 1541 C C . TYR A 1 191 ? 26.410 -1.061 -9.177 1.00 95.25 191 TYR A C 1
ATOM 1543 O O . TYR A 1 191 ? 26.133 -0.245 -10.052 1.00 95.25 191 TYR A O 1
ATOM 1551 N N . ASP A 1 192 ? 27.052 -0.726 -8.052 1.00 95.25 192 ASP A N 1
ATOM 1552 C CA . ASP A 1 192 ? 27.516 0.645 -7.753 1.00 95.25 192 ASP A CA 1
ATOM 1553 C C . ASP A 1 192 ? 28.445 1.194 -8.848 1.00 95.25 192 ASP A C 1
ATOM 1555 O O . ASP A 1 192 ? 28.355 2.350 -9.252 1.00 95.25 192 ASP A O 1
ATOM 1559 N N . GLN A 1 193 ? 29.310 0.328 -9.378 1.00 94.88 193 GLN A N 1
ATOM 1560 C CA . GLN A 1 193 ? 30.105 0.603 -10.566 1.00 94.88 193 GLN A CA 1
ATOM 1561 C C . GLN A 1 193 ? 29.856 -0.487 -11.596 1.00 94.88 193 GLN A C 1
ATOM 1563 O O . GLN A 1 193 ? 29.971 -1.672 -11.280 1.00 94.88 193 GLN A O 1
ATOM 1568 N N . THR A 1 194 ? 29.556 -0.091 -12.833 1.00 95.56 194 THR A N 1
ATOM 1569 C CA . THR A 1 194 ? 29.311 -1.033 -13.926 1.00 95.56 194 THR A CA 1
ATOM 1570 C C . THR A 1 194 ? 30.568 -1.876 -14.185 1.00 95.56 194 THR A C 1
ATOM 1572 O O . THR A 1 194 ? 31.595 -1.325 -14.606 1.00 95.56 194 THR A O 1
ATOM 1575 N N . PRO A 1 195 ? 30.528 -3.199 -13.944 1.00 96.69 195 PRO A N 1
ATOM 1576 C CA . PRO A 1 195 ? 31.659 -4.078 -14.194 1.00 96.69 195 PRO A CA 1
ATOM 1577 C C . PRO A 1 195 ? 31.901 -4.235 -15.700 1.00 96.69 195 PRO A C 1
ATOM 1579 O O . PRO A 1 195 ? 31.016 -3.993 -16.525 1.00 96.69 195 PRO A O 1
ATOM 1582 N N . GLN A 1 196 ? 33.116 -4.645 -16.069 1.00 97.44 196 GLN A N 1
ATOM 1583 C CA . GLN A 1 196 ? 33.553 -4.664 -17.468 1.00 97.44 196 GLN A CA 1
ATOM 1584 C C . GLN A 1 196 ? 32.655 -5.528 -18.364 1.00 97.44 196 GLN A C 1
ATOM 1586 O O . GLN A 1 196 ? 32.296 -5.102 -19.454 1.00 97.44 196 GLN A O 1
ATOM 1591 N N . ASN A 1 197 ? 32.196 -6.679 -17.872 1.00 97.44 197 ASN A N 1
ATOM 1592 C CA . ASN A 1 197 ? 31.302 -7.560 -18.622 1.00 97.44 197 ASN A CA 1
ATOM 1593 C C . ASN A 1 197 ? 29.967 -6.892 -19.001 1.00 97.44 197 ASN A C 1
ATOM 1595 O O . ASN A 1 197 ? 29.449 -7.170 -20.078 1.00 97.44 197 ASN A O 1
ATOM 1599 N N . LEU A 1 198 ? 29.410 -6.010 -18.159 1.00 97.06 198 LEU A N 1
ATOM 1600 C CA . LEU A 1 198 ? 28.185 -5.272 -18.497 1.00 97.06 198 LEU A CA 1
ATOM 1601 C C . LEU A 1 198 ? 28.457 -4.158 -19.514 1.00 97.06 198 LEU A C 1
ATOM 1603 O O . LEU A 1 198 ? 27.641 -3.948 -20.406 1.00 97.06 198 LEU A O 1
ATOM 1607 N N . LYS A 1 199 ? 29.626 -3.505 -19.446 1.00 96.25 199 LYS A N 1
ATOM 1608 C CA . LYS A 1 199 ? 30.062 -2.542 -20.475 1.00 96.25 199 LYS A CA 1
ATOM 1609 C C . LYS A 1 199 ? 30.235 -3.217 -21.836 1.00 96.25 199 LYS A C 1
ATOM 1611 O O . LYS A 1 199 ? 29.838 -2.667 -22.861 1.00 96.25 199 LYS A O 1
ATOM 1616 N N . ASP A 1 200 ? 30.806 -4.418 -21.842 1.00 97.50 200 ASP A N 1
ATOM 1617 C CA . ASP A 1 200 ? 30.995 -5.199 -23.062 1.00 97.50 200 ASP A CA 1
ATOM 1618 C C . ASP A 1 200 ? 29.641 -5.639 -23.645 1.00 97.50 200 ASP A C 1
ATOM 1620 O O . ASP A 1 200 ? 29.427 -5.523 -24.851 1.00 97.50 200 ASP A O 1
ATOM 1624 N N . GLN A 1 201 ? 28.688 -6.061 -22.803 1.00 97.44 201 GLN A N 1
ATOM 1625 C CA . GLN A 1 201 ? 27.319 -6.383 -23.232 1.00 97.44 201 GLN A CA 1
ATOM 1626 C C . GLN A 1 201 ? 26.566 -5.163 -23.786 1.00 97.44 201 GLN A C 1
ATOM 1628 O O . GLN A 1 201 ? 25.906 -5.281 -24.820 1.00 97.44 201 GLN A O 1
ATOM 1633 N N . GLU A 1 202 ? 26.694 -3.990 -23.157 1.00 95.75 202 GLU A N 1
ATOM 1634 C CA . GLU A 1 202 ? 26.115 -2.742 -23.669 1.00 95.75 202 GLU A CA 1
ATOM 1635 C C . GLU A 1 202 ? 26.672 -2.409 -25.055 1.00 95.75 202 GLU A C 1
ATOM 1637 O O . GLU A 1 202 ? 25.919 -2.112 -25.988 1.00 95.75 202 GLU A O 1
ATOM 1642 N N . LYS A 1 203 ? 27.996 -2.509 -25.215 1.00 95.62 203 LYS A N 1
ATOM 1643 C CA . LYS A 1 203 ? 28.663 -2.276 -26.496 1.00 95.62 203 LYS A CA 1
ATOM 1644 C C . LYS A 1 203 ? 28.160 -3.240 -27.573 1.00 95.62 203 LYS A C 1
ATOM 1646 O O . LYS A 1 203 ? 27.814 -2.789 -28.664 1.00 95.62 203 LYS A O 1
ATOM 1651 N N . LEU A 1 204 ? 28.064 -4.535 -27.261 1.00 96.31 204 LEU A N 1
ATOM 1652 C CA . LEU A 1 204 ? 27.542 -5.550 -28.183 1.00 96.31 204 LEU A CA 1
ATOM 1653 C C . LEU A 1 204 ? 26.099 -5.251 -28.609 1.00 96.31 204 LEU A C 1
ATOM 1655 O O . LEU A 1 204 ? 25.771 -5.372 -29.790 1.00 96.31 204 LEU A O 1
ATOM 1659 N N . LEU A 1 205 ? 25.244 -4.810 -27.681 1.00 94.62 205 LEU A N 1
ATOM 1660 C CA . LEU A 1 205 ? 23.869 -4.435 -28.004 1.00 94.62 205 LEU A CA 1
ATOM 1661 C C . LEU A 1 205 ? 23.816 -3.213 -28.930 1.00 94.62 205 LEU A C 1
ATOM 1663 O O . LEU A 1 205 ? 23.099 -3.238 -29.929 1.00 94.62 205 LEU A O 1
ATOM 1667 N N . ARG A 1 206 ? 24.603 -2.168 -28.649 1.00 92.62 206 ARG A N 1
ATOM 1668 C CA . ARG A 1 206 ? 24.685 -0.977 -29.513 1.00 92.62 206 ARG A CA 1
ATOM 1669 C C . ARG A 1 206 ? 25.166 -1.322 -30.920 1.00 92.62 206 ARG A C 1
ATOM 1671 O O . ARG A 1 206 ? 24.633 -0.804 -31.901 1.00 92.62 206 ARG A O 1
ATOM 1678 N N . GLU A 1 207 ? 26.145 -2.215 -31.034 1.00 94.62 207 GLU A N 1
ATOM 1679 C CA . GLU A 1 207 ? 26.612 -2.722 -32.326 1.00 94.62 207 GLU A CA 1
ATOM 1680 C C . GLU A 1 207 ? 25.527 -3.523 -33.059 1.00 94.62 207 GLU A C 1
ATOM 1682 O O . GLU A 1 207 ? 25.368 -3.351 -34.268 1.00 94.62 207 GLU A O 1
ATOM 1687 N N . SER A 1 208 ? 24.753 -4.346 -32.344 1.00 94.19 208 SER A N 1
ATOM 1688 C CA . SER A 1 208 ? 23.624 -5.098 -32.908 1.00 94.19 208 SER A CA 1
ATOM 1689 C C . SER A 1 208 ? 22.541 -4.171 -33.462 1.00 94.19 208 SER A C 1
ATOM 1691 O O . SER A 1 208 ? 22.131 -4.327 -34.611 1.00 94.19 208 SER A O 1
ATOM 1693 N N . ILE A 1 209 ? 22.149 -3.141 -32.703 1.00 93.12 209 ILE A N 1
ATOM 1694 C CA . ILE A 1 209 ? 21.157 -2.141 -33.135 1.00 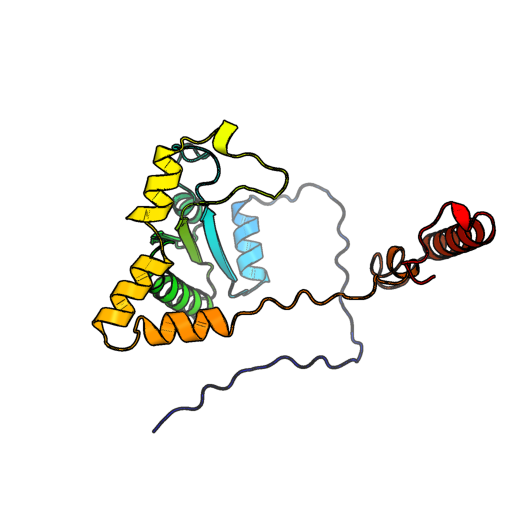93.12 209 ILE A CA 1
ATOM 1695 C C . ILE A 1 209 ? 21.635 -1.402 -34.385 1.00 93.12 209 ILE A C 1
ATOM 1697 O O . ILE A 1 209 ? 20.861 -1.168 -35.310 1.00 93.12 209 ILE A O 1
ATOM 1701 N N . ARG A 1 210 ? 22.930 -1.072 -34.453 1.00 91.44 210 ARG A N 1
ATOM 1702 C CA . ARG A 1 210 ? 23.514 -0.406 -35.623 1.00 91.44 210 ARG A CA 1
ATOM 1703 C C . ARG A 1 210 ? 23.515 -1.294 -36.870 1.00 91.44 210 ARG A C 1
ATOM 1705 O O . ARG A 1 210 ? 23.361 -0.772 -37.970 1.00 91.44 210 ARG A O 1
ATOM 1712 N N . LYS A 1 211 ? 23.727 -2.604 -36.712 1.00 95.62 211 LYS A N 1
ATOM 1713 C CA . LYS A 1 211 ? 23.741 -3.580 -37.817 1.00 95.62 211 LYS A CA 1
ATOM 1714 C C . LYS A 1 211 ? 22.337 -3.957 -38.291 1.00 95.62 211 LYS A C 1
ATOM 1716 O O . LYS A 1 211 ? 22.160 -4.220 -39.476 1.00 95.62 211 LYS A O 1
ATOM 1721 N N . HIS A 1 212 ? 21.364 -3.969 -37.383 1.00 93.12 212 HIS A N 1
ATOM 1722 C CA . HIS A 1 212 ? 20.006 -4.445 -37.642 1.00 93.12 212 HIS A CA 1
ATOM 1723 C C . HIS A 1 212 ? 18.936 -3.435 -37.193 1.00 93.12 212 HIS A C 1
ATOM 1725 O O . HIS A 1 212 ? 18.061 -3.788 -36.405 1.00 93.12 212 HIS A O 1
ATOM 1731 N N . PRO A 1 213 ? 18.965 -2.174 -37.662 1.00 90.31 213 PRO A N 1
ATOM 1732 C CA . PRO A 1 213 ? 18.072 -1.129 -37.156 1.00 90.31 213 PRO A CA 1
ATOM 1733 C C . PRO A 1 213 ? 16.581 -1.452 -37.342 1.00 90.31 213 PRO A C 1
ATOM 1735 O O . PRO A 1 213 ? 15.767 -1.029 -36.529 1.00 90.31 213 PRO A O 1
ATOM 1738 N N . GLN A 1 214 ? 16.220 -2.226 -38.370 1.00 92.31 214 GLN A N 1
ATOM 1739 C CA . GLN A 1 214 ? 14.844 -2.654 -38.643 1.00 92.31 214 GLN A CA 1
ATOM 1740 C C . GLN A 1 214 ? 14.255 -3.609 -37.589 1.00 92.31 214 GLN A C 1
ATOM 1742 O O . GLN A 1 214 ? 13.034 -3.716 -37.498 1.00 92.31 214 GLN A O 1
ATOM 1747 N N . ASP A 1 215 ? 15.096 -4.273 -36.789 1.00 92.12 215 ASP A N 1
ATOM 1748 C CA . ASP A 1 215 ? 14.660 -5.234 -35.767 1.00 92.12 215 ASP A CA 1
ATOM 1749 C C . ASP A 1 215 ? 14.365 -4.552 -34.413 1.00 92.12 215 ASP A C 1
ATOM 1751 O O . ASP A 1 215 ? 13.862 -5.190 -33.485 1.00 92.12 215 ASP A O 1
ATOM 1755 N N . TYR A 1 216 ? 14.649 -3.248 -34.286 1.00 88.06 216 TYR A N 1
ATOM 1756 C CA . TYR A 1 216 ? 14.492 -2.479 -33.050 1.00 88.06 216 TYR A CA 1
ATOM 1757 C C . TYR A 1 216 ? 13.521 -1.303 -33.224 1.00 88.06 216 TYR A C 1
ATOM 1759 O O . TYR A 1 216 ? 13.409 -0.689 -34.281 1.00 88.06 216 TYR A O 1
ATOM 1767 N N . THR A 1 217 ? 12.803 -0.959 -32.151 1.00 84.00 217 THR A N 1
ATOM 1768 C CA . THR A 1 217 ? 11.872 0.179 -32.153 1.00 84.00 217 THR A CA 1
ATOM 1769 C C . THR A 1 217 ? 12.613 1.517 -32.088 1.00 84.00 217 THR A C 1
ATOM 1771 O O . THR A 1 217 ? 13.497 1.706 -31.257 1.00 84.00 217 THR A O 1
ATOM 1774 N N . SER A 1 218 ? 12.189 2.489 -32.901 1.00 81.44 218 SER A N 1
ATOM 1775 C CA . SER A 1 218 ? 12.707 3.865 -32.869 1.00 81.44 218 SER A CA 1
ATOM 1776 C C . SER A 1 218 ? 12.193 4.693 -31.683 1.00 81.44 218 SER A C 1
ATOM 1778 O O . SER A 1 218 ? 12.570 5.850 -31.526 1.00 81.44 218 SER A O 1
ATOM 1780 N N . GLU A 1 219 ? 11.296 4.139 -30.863 1.00 82.56 219 GLU A N 1
ATOM 1781 C CA . GLU A 1 219 ? 10.715 4.832 -29.706 1.00 82.56 219 GLU A CA 1
ATOM 1782 C C . GLU A 1 219 ? 11.645 4.871 -28.484 1.00 82.56 219 GLU A C 1
ATOM 1784 O O . GLU A 1 219 ? 11.337 5.554 -27.504 1.00 82.56 219 GLU A O 1
ATOM 1789 N N . VAL A 1 220 ? 12.738 4.102 -28.505 1.00 82.38 220 VAL A N 1
ATOM 1790 C CA . VAL A 1 220 ? 13.702 3.989 -27.406 1.00 82.38 220 VAL A CA 1
ATOM 1791 C C . VAL A 1 220 ? 14.998 4.696 -27.812 1.00 82.38 220 VAL A C 1
ATOM 1793 O O . VAL A 1 220 ? 15.589 4.317 -28.823 1.00 82.38 220 VAL A O 1
ATOM 1796 N N . PRO A 1 221 ? 15.459 5.708 -27.056 1.00 84.19 221 PRO A N 1
ATOM 1797 C CA . PRO A 1 221 ? 16.759 6.328 -27.294 1.00 84.19 221 PRO A CA 1
ATOM 1798 C C . PRO A 1 221 ? 17.904 5.315 -27.130 1.00 84.19 221 PRO A C 1
ATOM 1800 O O . PRO A 1 221 ? 17.842 4.439 -26.267 1.00 84.19 221 PRO A O 1
ATOM 1803 N N . ILE A 1 222 ? 18.951 5.435 -27.948 1.00 81.69 222 ILE A N 1
ATOM 1804 C CA . ILE A 1 222 ? 20.152 4.578 -27.889 1.00 81.69 222 ILE A CA 1
ATOM 1805 C C . ILE A 1 222 ? 21.210 5.209 -26.982 1.00 81.69 222 ILE A C 1
ATOM 1807 O O . ILE A 1 222 ? 21.430 6.431 -27.131 1.00 81.69 222 ILE A O 1
#

pLDDT: mean 76.91, std 23.16, range [23.2, 97.5]

Organism: NCBI:txid981085

Sequence (222 aa):
MPQKISYLGFRHTSSGGQRKQLVHGCRNPPMSQLEWVEELQRKNGKRTLFIDFKLVILTSASPLAGDGIVVKGRAYGIRSIRVDGNDALAVYSAILRASEIAITEQRPILVEALTYRVGHNSTSDYSTKYRTADEIEYWKMARNPVNRFRKWVERNGWWSDEAETELRSRSSVKKQKRQKPPIAEMFTDVYDQTPQNLKDQEKLLRESIRKHPQDYTSEVPI

Radius of gyration: 25.52 Å; chains: 1; bounding box: 56×52×63 Å

Foldseek 3Di:
DDDDDDDDDDDDDDDDDDDDDDDDDDDDDPDDPLRVLVVCLVVPLDLDEAEDAPAVAADPDDPDPDPPCQVVCVVNVAAEDEDALLAPVRVVVVCVVQSVCSVPVSGYYYYYHYAYDLDAPDPPGDCVVRDPPVVSVCCVPVSHSVVVVQVVCVVVVNDDPVNVVVVVVPPDPPPPPDQAEAPLVVQPPPDPDRDPVSVVVSVVVVVVCVVCVVVDDPSHHD

Secondary structure (DSSP, 8-state):
-PPP--------------PPP--------S--HHHHHHHHHHHH----EEEEEEEE-S-SS-SSSSSTTHHHHHHTT-EEEEEETT-HHHHHHHHHHHHHHHHHS---EEEEEEEE--S-SSTT--GGGTS-HHHHHHHHHTS-HHHHHHHHHHHTTS--HHHHHHHHHH-------PPPPPGGGGSSSSSSS--HHHHHHHHHHHHHHHH-GGGS-TTS--

InterPro domains:
  IPR001017 Dehydrogenase, E1 component [PF00676] (66-171)
  IPR029061 Thiamin diphosphate-binding fold [SSF52518] (66-216)
  IPR050771 Alpha-ketoacid dehydrogenase complex E1 component [PTHR43380] (64-220)